Protein AF-A0A536IVQ3-F1 (afdb_monomer)

Nearest PDB structures (foldseek):
  3oo6-assembly2_B  TM=9.754E-01  e=1.659E-20  Actinoplanes sp. SE50/110
  3ooa-assembly2_B  TM=7.821E-01  e=4.867E-22  Actinoplanes sp. SE50/110
  3oo8-assembly1_A  TM=8.045E-01  e=1.267E-21  Actinoplanes sp. SE50/110
  3oo7-assembly1_A  TM=8.058E-01  e=1.610E-21  Actinoplanes sp. SE50/110
  3oo9-assembly2_B  TM=7.800E-01  e=6.564E-22  Actinoplanes sp. SE50/110

pLDD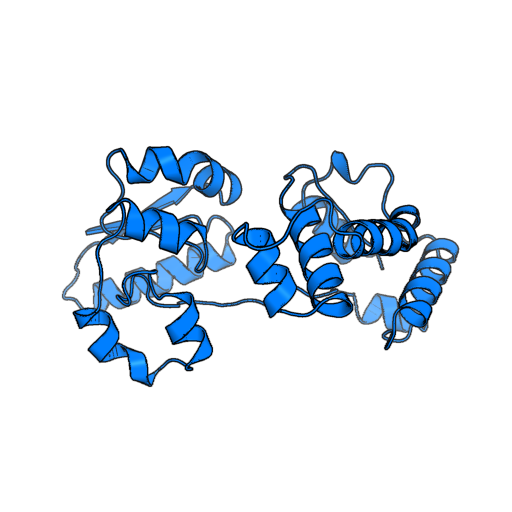T: mean 95.28, std 2.89, range [84.62, 98.69]

Mean predicted aligned error: 4.64 Å

Secondary structure (DSSP, 8-state):
-EEEE---SHHHHHHHHHHHHHHHHHTTT---EEEE--HHHHHHHHHHHHHS---SEE---SSHHHHHHHHTTSS---HHHHHHHGGGS-HHHHHHTB-TTS-B---------------HHHHHHTT-----SHHHHHHHHHHHHHTT-BSS----TTSHHHHHHHHHHHHHHH-HHHHHHHHTTSS-TTSHHHHHHHHHHHTTGGGS-TTGGGS-HHHHHHHHHTTSB-

Radius of gyration: 20.89 Å; Cα contacts (8 Å, |Δi|>4): 252; chains: 1; bounding box: 50×34×54 Å

Sequence (230 aa):
MSLGSYLSDSVPKKGLQDVVDAFTSANGGTTVKVNTVDHGTFQNQINSYLQGTPEDAFTWFSGHRMRFFAKKGLAQPIDDVWNDVKGNFTEGFAASVKGDDGHVYAVPTSYYPWAIFYRKDVFAAGNYKIPTNWDDFKALCAQMKKDNLTPIAFADKDGWPAMGTFDILNLRMNGYDFHVGLCGGQQKWTDPKVANVFKKWAEITPYYSPAFAGLTWQEAAQQLLHKKAG

Solvent-accessible surface area (backbone atoms only — not comparable to full-atom values): 13191 Å² total; per-residue (Å²): 95,35,32,34,32,36,52,57,54,73,66,59,34,48,54,52,48,56,52,51,51,51,49,16,66,76,51,85,63,50,63,72,49,74,47,71,34,52,49,70,58,38,67,73,41,43,72,60,41,53,72,59,83,56,49,84,40,67,66,78,66,70,42,70,68,44,28,51,34,40,78,68,65,58,46,68,73,40,54,72,64,43,69,78,50,50,89,81,52,53,70,71,60,56,58,40,28,37,32,94,86,70,46,34,62,61,80,92,84,79,85,80,85,89,76,91,73,70,48,70,68,58,32,60,75,68,70,55,74,87,56,89,50,72,66,47,42,51,51,50,34,57,50,33,44,75,72,74,26,36,30,40,60,48,26,32,54,76,57,58,59,52,50,57,56,53,49,55,46,34,37,74,76,62,30,63,71,51,45,53,29,40,78,70,65,76,41,63,83,84,36,68,71,50,54,49,39,54,57,58,51,58,75,53,57,87,37,40,51,95,59,20,63,79,26,42,60,67,60,20,52,48,31,44,75,69,65,48,19,68

Foldseek 3Di:
DEEEEQQPDPVSVVVVVVVQVVVCVVPVNDDYHYDYDHNLVCVVCVVVCLVDPHTPYYDDFFDDVLLVCVVVVSFDFDQVVCVVCVVVDDPVQVVRQAHPVGGGGDDDDDDDDDDDDADPVLCVVLVQDDQPDDVSLLVSLVSCVVVQALAALAAQLSPCSVVVLLLVLLCVQPNDVVSSCVVVVVDDCPPVSVVVSVVSVVSCVVSYDPCRNVDDVVRSVVCRVVVRYD

Structure (mmCIF, N/CA/C/O backbone):
data_AF-A0A536IVQ3-F1
#
_entry.id   AF-A0A536IVQ3-F1
#
loop_
_atom_site.group_PDB
_atom_site.id
_atom_site.type_symbol
_atom_site.label_atom_id
_atom_site.label_alt_id
_atom_site.label_comp_id
_atom_site.label_asym_id
_atom_site.label_entity_id
_atom_site.label_seq_id
_atom_site.pdbx_PDB_ins_code
_atom_site.Cartn_x
_atom_site.Cartn_y
_atom_site.Cartn_z
_atom_site.occupancy
_atom_site.B_iso_or_equiv
_atom_site.auth_seq_id
_atom_site.auth_comp_id
_atom_site.auth_asym_id
_atom_site.auth_atom_id
_atom_site.pdbx_PDB_model_num
ATOM 1 N N . MET A 1 1 ? -18.472 11.543 20.898 1.00 92.00 1 MET A N 1
ATOM 2 C CA . MET A 1 1 ? -17.476 10.530 20.491 1.00 92.00 1 MET A CA 1
ATOM 3 C C . MET A 1 1 ? -16.405 11.181 19.635 1.00 92.00 1 MET A C 1
ATOM 5 O O . MET A 1 1 ? -16.612 12.286 19.134 1.00 92.00 1 MET A O 1
ATOM 9 N N . SER A 1 2 ? -15.265 10.527 19.496 1.00 96.69 2 SER A N 1
ATOM 10 C CA . SER A 1 2 ? -14.078 11.041 18.831 1.00 96.69 2 SER A CA 1
ATOM 11 C C . SER A 1 2 ? -13.459 9.978 17.924 1.00 96.69 2 SER A C 1
ATOM 13 O O . SER A 1 2 ? -13.557 8.785 18.201 1.00 96.69 2 SER A O 1
ATOM 15 N N . LEU A 1 3 ? -12.861 10.422 16.818 1.00 97.25 3 LEU A N 1
ATOM 16 C CA . LEU A 1 3 ? -12.252 9.560 15.809 1.00 97.25 3 LEU A CA 1
ATOM 17 C C . LEU A 1 3 ? -10.885 10.103 15.384 1.00 97.25 3 LEU A C 1
ATOM 19 O O . LEU A 1 3 ? -10.809 11.174 14.781 1.00 97.25 3 LEU A O 1
ATOM 23 N N . GLY A 1 4 ? -9.824 9.341 15.634 1.00 97.50 4 GLY A N 1
ATOM 24 C CA . GLY A 1 4 ? -8.490 9.604 15.098 1.00 97.50 4 GLY A CA 1
ATOM 25 C C . GLY A 1 4 ? -8.374 9.102 13.662 1.00 97.50 4 GLY A C 1
ATOM 26 O O . GLY A 1 4 ? -8.758 7.973 13.360 1.00 97.50 4 GLY A O 1
ATOM 27 N N . SER A 1 5 ? -7.860 9.919 12.745 1.00 96.38 5 SER A N 1
ATOM 28 C CA . SER A 1 5 ? -7.810 9.561 11.326 1.00 96.38 5 SER A CA 1
ATOM 29 C C . SER A 1 5 ? -6.479 9.906 10.672 1.00 96.38 5 SER A C 1
ATOM 31 O O . SER A 1 5 ? -6.000 11.033 10.782 1.00 96.38 5 SER A O 1
ATOM 33 N N . TYR A 1 6 ? -5.928 8.948 9.923 1.00 94.19 6 TYR A N 1
ATOM 34 C CA . TYR A 1 6 ? -4.777 9.167 9.043 1.00 94.19 6 TYR A CA 1
ATOM 35 C C . TYR A 1 6 ? -5.182 9.632 7.635 1.00 94.19 6 TYR A C 1
ATOM 37 O O . TYR A 1 6 ? -4.320 9.884 6.794 1.00 94.19 6 TYR A O 1
ATOM 45 N N . LEU A 1 7 ? -6.486 9.683 7.329 1.00 93.00 7 LEU A N 1
ATOM 46 C CA . LEU A 1 7 ? -7.015 9.998 5.998 1.00 93.00 7 LEU A CA 1
ATOM 47 C C . LEU A 1 7 ? -6.913 11.506 5.728 1.00 93.00 7 LEU A C 1
ATOM 49 O O . LEU A 1 7 ? -7.895 12.239 5.834 1.00 93.00 7 LEU A O 1
ATOM 53 N N . SER A 1 8 ? -5.702 11.973 5.423 1.00 91.81 8 SER A N 1
ATOM 54 C CA . SER A 1 8 ? -5.378 13.397 5.289 1.00 91.81 8 SER A CA 1
ATOM 55 C C . SER A 1 8 ? -5.580 13.970 3.887 1.00 91.81 8 SER A C 1
ATOM 57 O O . SER A 1 8 ? -5.802 15.175 3.756 1.00 91.81 8 SER A O 1
ATOM 59 N N . ASP A 1 9 ? -5.539 13.132 2.849 1.00 88.62 9 ASP A N 1
ATOM 60 C CA . ASP A 1 9 ? -5.756 13.565 1.467 1.00 88.62 9 ASP A CA 1
ATOM 61 C C . ASP A 1 9 ? -7.214 13.992 1.241 1.00 88.62 9 ASP A C 1
ATOM 63 O O . ASP A 1 9 ? -8.143 13.458 1.848 1.00 88.62 9 ASP A O 1
ATOM 67 N N . SER A 1 10 ? -7.441 14.950 0.337 1.00 89.75 10 SER A N 1
ATOM 68 C CA . SER A 1 10 ? -8.742 15.621 0.175 1.00 89.75 10 SER A CA 1
ATOM 69 C C . SER A 1 10 ? -9.912 14.668 -0.094 1.00 89.75 10 SER A C 1
ATOM 71 O O . SER A 1 10 ? -10.975 14.812 0.510 1.00 89.75 10 SER A O 1
ATOM 73 N N . VAL A 1 11 ? -9.717 13.683 -0.973 1.00 90.25 11 VAL A N 1
ATOM 74 C CA . VAL A 1 11 ? -10.744 12.702 -1.349 1.00 90.25 11 VAL A CA 1
ATOM 75 C C . VAL A 1 11 ? -11.089 11.755 -0.192 1.00 90.25 11 VAL A C 1
ATOM 77 O O . VAL A 1 11 ? -12.259 11.727 0.195 1.00 90.25 11 VAL A O 1
ATOM 80 N N . PRO A 1 12 ? -10.142 11.003 0.406 1.00 91.06 12 PRO A N 1
ATOM 81 C CA . PRO A 1 12 ? -10.475 10.110 1.515 1.00 91.06 12 PRO A CA 1
ATOM 82 C C . PRO A 1 12 ? -10.930 10.867 2.771 1.00 91.06 12 PRO A C 1
ATOM 84 O O . PRO A 1 12 ? -11.818 10.382 3.470 1.00 91.06 12 PRO A O 1
ATOM 87 N N . LYS A 1 13 ? -10.411 12.077 3.029 1.00 93.94 13 LYS A N 1
ATOM 88 C CA . LYS A 1 13 ? -10.892 12.932 4.122 1.00 93.94 13 LYS A CA 1
ATOM 89 C C . LYS A 1 13 ? -12.367 13.292 3.952 1.00 93.94 13 LYS A C 1
ATOM 91 O O . LYS A 1 13 ? -13.133 13.197 4.907 1.00 93.94 13 LYS A O 1
ATOM 96 N N . LYS A 1 14 ? -12.772 13.677 2.735 1.00 95.25 14 LYS A N 1
ATOM 97 C CA . LYS A 1 14 ? -14.178 13.947 2.412 1.00 95.25 14 LYS A CA 1
ATOM 98 C C . LYS A 1 14 ? -15.034 12.691 2.574 1.00 95.25 14 LYS A C 1
ATOM 100 O O . LYS A 1 14 ? -16.068 12.763 3.222 1.00 95.25 14 LYS A O 1
ATOM 105 N N . GLY A 1 15 ? -14.582 11.552 2.047 1.00 94.12 15 GLY A N 1
ATOM 106 C CA . GLY A 1 15 ? -15.311 10.289 2.177 1.00 94.12 15 GLY A CA 1
ATOM 107 C C . GLY A 1 15 ? -15.549 9.890 3.636 1.00 94.12 15 GLY A C 1
ATOM 108 O O . GLY A 1 15 ? -16.643 9.456 3.980 1.00 94.12 15 GLY A O 1
ATOM 109 N N . LEU A 1 16 ? -14.565 10.103 4.516 1.00 95.19 16 LEU A N 1
ATOM 110 C CA . LEU A 1 16 ? -14.750 9.878 5.950 1.00 95.19 16 LEU A CA 1
ATOM 111 C C . LEU A 1 16 ? -15.779 10.838 6.561 1.00 95.19 16 LEU A C 1
ATOM 113 O O . LEU A 1 16 ? -16.591 10.415 7.382 1.00 95.19 16 LEU A O 1
ATOM 117 N N . GLN A 1 17 ? -15.755 12.112 6.165 1.00 95.75 17 GLN A N 1
ATOM 118 C CA . GLN A 1 17 ? -16.733 13.090 6.642 1.00 95.75 17 GLN A CA 1
ATOM 119 C C . GLN A 1 17 ? -18.158 12.711 6.221 1.00 95.75 17 GLN A C 1
ATOM 121 O O . GLN A 1 17 ? -19.054 12.742 7.056 1.00 95.75 17 GLN A O 1
ATOM 126 N N . ASP A 1 18 ? -18.354 12.264 4.978 1.00 96.06 18 ASP A N 1
ATOM 127 C CA . ASP A 1 18 ? -19.666 11.830 4.487 1.00 96.06 18 ASP A CA 1
ATOM 128 C C . ASP A 1 18 ? -20.210 10.638 5.320 1.00 96.06 18 ASP A C 1
ATOM 130 O O . ASP A 1 18 ? -21.402 10.576 5.626 1.00 96.06 18 ASP A O 1
ATOM 134 N N . VAL A 1 19 ? -19.337 9.718 5.765 1.00 94.88 19 VAL A N 1
ATOM 135 C CA . VAL A 1 19 ? -19.702 8.617 6.684 1.00 94.88 19 VAL A CA 1
ATOM 136 C C . VAL A 1 19 ? -20.089 9.139 8.072 1.00 94.88 19 VAL A C 1
ATOM 138 O O . VAL A 1 19 ? -21.078 8.684 8.649 1.00 94.88 19 VAL A O 1
ATOM 141 N N . VAL A 1 20 ? -19.334 10.098 8.613 1.00 95.81 20 VAL A N 1
ATOM 142 C CA . VAL A 1 20 ? -19.629 10.728 9.910 1.00 95.81 20 VAL A CA 1
ATOM 143 C C . VAL A 1 20 ? -20.963 11.474 9.881 1.00 95.81 20 VAL A C 1
ATOM 145 O O . VAL A 1 20 ? -21.745 11.374 10.829 1.00 95.81 20 VAL A O 1
ATOM 148 N N . ASP A 1 21 ? -21.259 12.179 8.793 1.00 96.12 21 ASP A N 1
ATOM 149 C CA . ASP A 1 21 ? -22.508 12.922 8.623 1.00 96.12 21 ASP A CA 1
ATOM 150 C C . ASP A 1 21 ? -23.708 11.967 8.512 1.00 96.12 21 ASP A C 1
ATOM 152 O O . ASP A 1 21 ? -24.754 12.194 9.135 1.00 96.12 21 ASP A O 1
ATOM 156 N N . ALA A 1 22 ? -23.545 10.851 7.792 1.00 95.81 22 ALA A N 1
ATOM 157 C CA . ALA A 1 22 ? -24.547 9.790 7.721 1.00 95.81 22 ALA A CA 1
ATOM 158 C C . ALA A 1 22 ? -24.800 9.148 9.095 1.00 95.81 22 ALA A C 1
ATOM 160 O O . ALA A 1 22 ? -25.956 8.979 9.491 1.00 95.81 22 ALA A O 1
ATOM 161 N N . PHE A 1 23 ? -23.741 8.853 9.857 1.00 95.31 23 PHE A N 1
ATOM 162 C CA . PHE A 1 23 ? -23.858 8.350 11.227 1.00 95.31 23 PHE A CA 1
ATOM 163 C C . PHE A 1 23 ? -24.594 9.346 12.132 1.00 95.31 23 PHE A C 1
ATOM 165 O O . PHE A 1 23 ? -25.534 8.965 12.827 1.00 95.31 23 PHE A O 1
ATOM 172 N N . THR A 1 24 ? -24.207 10.622 12.092 1.00 95.38 24 THR A N 1
ATOM 173 C CA . THR A 1 24 ? -24.820 11.692 12.893 1.00 95.38 24 THR A CA 1
ATOM 174 C C . THR A 1 24 ? -26.318 11.794 12.604 1.00 95.38 24 THR A C 1
ATOM 176 O O . THR A 1 24 ? -27.134 11.838 13.527 1.00 95.38 24 THR A O 1
ATOM 179 N N . SER A 1 25 ? -26.688 11.754 11.321 1.00 96.75 25 SER A N 1
ATOM 180 C CA . SER A 1 25 ? -28.081 11.813 10.864 1.00 96.75 25 SER A CA 1
ATOM 181 C C . SER A 1 25 ? -28.895 10.591 11.303 1.00 96.75 25 SER A C 1
ATOM 183 O O . SER A 1 25 ? -30.033 10.739 11.744 1.00 96.75 25 SER A O 1
ATOM 185 N N . ALA A 1 26 ? -28.315 9.389 11.230 1.00 96.25 26 ALA A N 1
ATOM 186 C CA . ALA A 1 26 ? -28.980 8.147 11.628 1.00 96.25 26 ALA A CA 1
ATOM 187 C C . ALA A 1 26 ? -29.111 7.976 13.154 1.00 96.25 26 ALA A C 1
ATOM 189 O O . ALA A 1 26 ? -29.959 7.213 13.610 1.00 96.25 26 ALA A O 1
ATOM 190 N N . ASN A 1 27 ? -28.301 8.687 13.947 1.00 95.62 27 ASN A N 1
ATOM 191 C CA . ASN A 1 27 ? -28.199 8.510 15.400 1.00 95.62 27 ASN A CA 1
ATOM 192 C C . ASN A 1 27 ? -28.585 9.777 16.176 1.00 95.62 27 ASN A C 1
ATOM 194 O O . ASN A 1 27 ? -27.899 10.181 17.119 1.00 95.62 27 ASN A O 1
ATOM 198 N N . GLY A 1 28 ? -29.675 10.430 15.762 1.00 93.38 28 GLY A N 1
ATOM 199 C CA . GLY A 1 28 ? -30.304 11.512 16.527 1.00 93.38 28 GLY A CA 1
ATOM 200 C C . GLY A 1 28 ? -29.424 12.748 16.738 1.00 93.38 28 GLY A C 1
ATOM 201 O O . GLY A 1 28 ? -29.585 13.441 17.739 1.00 93.38 28 GLY A O 1
ATOM 202 N N . GLY A 1 29 ? -28.479 13.018 15.831 1.00 92.12 29 GLY A N 1
ATOM 203 C CA . GLY A 1 29 ? -27.572 14.163 15.934 1.00 92.12 29 GLY A CA 1
ATOM 204 C C . GLY A 1 29 ? -26.344 13.924 16.817 1.00 92.12 29 GLY A C 1
ATOM 205 O O . GLY A 1 29 ? -25.715 14.885 17.253 1.00 92.12 29 GLY A O 1
ATOM 206 N N . THR A 1 30 ? -25.988 12.667 17.095 1.00 94.81 30 THR A N 1
ATOM 207 C CA . THR A 1 30 ? -24.776 12.330 17.859 1.00 94.81 30 THR A CA 1
ATOM 208 C C . THR A 1 30 ? -23.518 12.877 17.178 1.00 94.81 30 THR A C 1
ATOM 210 O O . THR A 1 30 ? -23.165 12.449 16.084 1.00 94.81 30 THR A O 1
ATOM 213 N N . THR A 1 31 ? -22.800 13.781 17.851 1.00 94.25 31 THR A N 1
ATOM 214 C CA . THR A 1 31 ? -21.594 14.417 17.299 1.00 94.25 31 THR A CA 1
ATOM 215 C C . THR A 1 31 ? -20.352 13.523 17.386 1.00 94.25 31 THR A C 1
ATOM 217 O O . THR A 1 31 ? -19.978 13.038 18.466 1.00 94.25 31 THR A O 1
ATOM 220 N N . VAL A 1 32 ? -19.642 13.406 16.257 1.00 96.62 32 VAL A N 1
ATOM 221 C CA . VAL A 1 32 ? -18.316 12.778 16.153 1.00 96.62 32 VAL A CA 1
ATOM 222 C C . VAL A 1 32 ? -17.251 13.839 15.883 1.00 96.62 32 VAL A C 1
ATOM 224 O O . VAL A 1 32 ? -17.286 14.525 14.864 1.00 96.62 32 VAL A O 1
ATOM 227 N N . LYS A 1 33 ? -16.275 13.975 16.785 1.00 97.12 33 LYS A N 1
ATOM 228 C CA . LYS A 1 33 ? -15.114 14.846 16.571 1.00 97.12 33 LYS A CA 1
ATOM 229 C C . LYS A 1 33 ? -14.017 14.074 15.841 1.00 97.12 33 LYS A C 1
ATOM 231 O O . LYS A 1 33 ? -13.380 13.213 16.442 1.00 97.12 33 LYS A O 1
ATOM 236 N N . VAL A 1 34 ? -13.767 14.411 14.578 1.00 97.50 34 VAL A N 1
ATOM 237 C CA . VAL A 1 34 ? -12.679 13.811 13.792 1.00 97.50 34 VAL A CA 1
ATOM 238 C C . VAL A 1 34 ? -11.387 14.603 13.989 1.00 97.50 34 VAL A C 1
ATOM 240 O O . VAL A 1 34 ? -11.348 15.810 13.747 1.00 97.50 34 VAL A O 1
ATOM 243 N N . ASN A 1 35 ? -10.323 13.923 14.406 1.00 97.00 35 ASN A N 1
ATOM 244 C CA . ASN A 1 35 ? -8.972 14.460 14.489 1.00 97.00 35 ASN A CA 1
ATOM 245 C C . ASN A 1 35 ? -8.122 13.854 13.366 1.00 97.00 35 ASN A C 1
ATOM 247 O O . ASN A 1 35 ? -7.732 12.688 13.428 1.00 97.00 35 ASN A O 1
ATOM 251 N N . THR A 1 36 ? -7.879 14.628 12.308 1.00 97.00 36 THR A N 1
ATOM 252 C CA . THR A 1 36 ? -7.098 14.167 11.154 1.00 97.00 36 THR A CA 1
ATOM 253 C C . THR A 1 36 ? -5.643 14.590 11.282 1.00 97.00 36 THR A C 1
ATOM 255 O O . THR A 1 36 ? -5.346 15.782 11.358 1.00 97.00 36 THR A O 1
ATOM 258 N N . VAL A 1 37 ? -4.741 13.618 11.213 1.00 95.31 37 VAL A N 1
ATOM 259 C CA . VAL A 1 37 ? -3.290 13.813 11.163 1.00 95.31 37 VAL A CA 1
ATOM 260 C C . VAL A 1 37 ? -2.785 13.339 9.802 1.00 95.31 37 VAL A C 1
ATOM 262 O O . VAL A 1 37 ? -3.370 12.441 9.199 1.00 95.31 37 VAL A O 1
ATOM 265 N N . ASP A 1 38 ? -1.711 13.955 9.306 1.00 92.62 38 ASP A N 1
ATOM 266 C CA . ASP A 1 38 ? -1.018 13.496 8.099 1.00 92.62 38 ASP A CA 1
ATOM 267 C C . ASP A 1 38 ? -0.722 11.986 8.159 1.00 92.62 38 ASP A C 1
ATOM 269 O O . ASP A 1 38 ? -0.279 11.471 9.188 1.00 92.62 38 ASP A O 1
ATOM 273 N N . HIS A 1 39 ? -0.950 11.290 7.045 1.00 88.44 39 HIS A N 1
ATOM 274 C CA . HIS A 1 39 ? -0.835 9.837 6.942 1.00 88.44 39 HIS A CA 1
ATOM 275 C C . HIS A 1 39 ? 0.502 9.282 7.461 1.00 88.44 39 HIS A C 1
ATOM 277 O O . HIS A 1 39 ? 0.517 8.327 8.244 1.00 88.44 39 HIS A O 1
ATOM 283 N N . GLY A 1 40 ? 1.628 9.872 7.045 1.00 87.19 40 GLY A N 1
ATOM 284 C CA . GLY A 1 40 ? 2.957 9.431 7.480 1.00 87.19 40 GLY A CA 1
ATOM 285 C C . GLY A 1 40 ? 3.210 9.760 8.951 1.00 87.19 40 GLY A C 1
ATOM 286 O O . GLY A 1 40 ? 3.701 8.931 9.718 1.00 87.19 40 GLY A O 1
ATOM 287 N N . THR A 1 41 ? 2.795 10.953 9.371 1.00 91.62 41 THR A N 1
ATOM 288 C CA . THR A 1 41 ? 2.915 11.422 10.755 1.00 91.62 41 THR A CA 1
ATOM 289 C C . THR A 1 41 ? 2.141 10.529 11.727 1.00 91.62 41 THR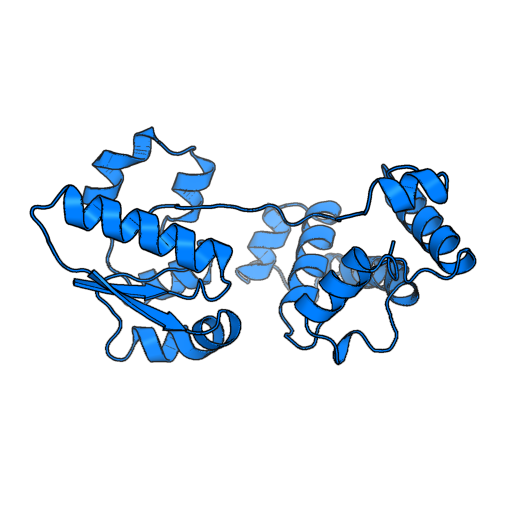 A C 1
ATOM 291 O O . THR A 1 41 ? 2.702 10.097 12.736 1.00 91.62 41 THR A O 1
ATOM 294 N N . PHE A 1 42 ? 0.893 10.179 11.404 1.00 93.31 42 PHE A N 1
ATOM 295 C CA . PHE A 1 42 ? 0.056 9.311 12.233 1.00 93.31 42 PHE A CA 1
ATOM 296 C C . PHE A 1 42 ? 0.702 7.933 12.424 1.00 93.31 42 PHE A C 1
ATOM 298 O O . PHE A 1 42 ? 0.795 7.434 13.544 1.00 93.31 42 PHE A O 1
ATOM 305 N N . GLN A 1 43 ? 1.239 7.338 11.354 1.00 90.44 43 GLN A N 1
ATOM 306 C CA . GLN A 1 43 ? 1.920 6.041 11.430 1.00 90.44 43 GLN A CA 1
ATOM 307 C C . GLN A 1 43 ? 3.187 6.051 12.286 1.00 90.44 43 GLN A C 1
ATOM 309 O O . GLN A 1 43 ? 3.465 5.065 12.984 1.00 90.44 43 GLN A O 1
ATOM 314 N N . ASN A 1 44 ? 3.945 7.147 12.232 1.00 90.19 44 ASN A N 1
ATOM 315 C CA . ASN A 1 44 ? 5.153 7.332 13.031 1.00 90.19 44 ASN A CA 1
ATOM 316 C C . ASN A 1 44 ? 4.819 7.516 14.518 1.00 90.19 44 ASN A C 1
ATOM 318 O O . ASN A 1 44 ? 5.543 7.023 15.382 1.00 90.19 44 ASN A O 1
ATOM 322 N N . GLN A 1 45 ? 3.704 8.183 14.823 1.00 93.94 45 GLN A N 1
ATOM 323 C CA . GLN A 1 45 ? 3.300 8.526 16.189 1.00 93.94 45 GLN A CA 1
ATOM 324 C C . GLN A 1 45 ? 2.335 7.526 16.840 1.00 93.94 45 GLN A C 1
ATOM 326 O O . GLN A 1 45 ? 2.118 7.616 18.047 1.00 93.94 45 GLN A O 1
ATOM 331 N N . ILE A 1 46 ? 1.791 6.556 16.096 1.00 94.62 46 ILE A N 1
ATOM 332 C CA . ILE A 1 46 ? 0.735 5.639 16.568 1.00 94.62 46 ILE A CA 1
ATOM 333 C C . ILE A 1 46 ? 1.046 4.968 17.916 1.00 94.62 46 ILE A C 1
ATOM 335 O O . ILE A 1 46 ? 0.153 4.799 18.736 1.00 94.62 46 ILE A O 1
ATOM 339 N N . ASN A 1 47 ? 2.308 4.617 18.195 1.00 93.19 47 ASN A N 1
ATOM 340 C CA . ASN A 1 47 ? 2.667 3.985 19.467 1.00 93.19 47 ASN A CA 1
ATOM 341 C C . ASN A 1 47 ? 2.454 4.940 20.650 1.00 93.19 47 ASN A C 1
ATOM 343 O O . ASN A 1 47 ? 1.939 4.518 21.682 1.00 93.19 47 ASN A O 1
ATOM 347 N N . SER A 1 48 ? 2.853 6.206 20.507 1.00 95.50 48 SER A N 1
ATOM 348 C CA . SER A 1 48 ? 2.646 7.237 21.530 1.00 95.50 48 SER A CA 1
ATOM 349 C C . SER A 1 48 ? 1.180 7.650 21.610 1.00 95.50 48 SER A C 1
ATOM 351 O O . SER A 1 48 ? 0.669 7.862 22.701 1.00 95.50 48 SER A O 1
ATOM 353 N N . TYR A 1 49 ? 0.498 7.714 20.463 1.00 97.00 49 TYR A N 1
ATOM 354 C CA . TYR A 1 49 ? -0.934 7.988 20.372 1.00 97.00 49 TYR A CA 1
ATOM 355 C C . TYR A 1 49 ? -1.762 6.972 21.170 1.00 97.00 49 TYR A C 1
ATOM 357 O O . TYR A 1 49 ? -2.515 7.366 22.054 1.00 97.00 49 TYR A O 1
ATOM 365 N N . LEU A 1 50 ? -1.558 5.670 20.931 1.00 96.56 50 LEU A N 1
ATOM 366 C CA . LEU A 1 50 ? -2.312 4.602 21.598 1.00 96.56 50 LEU A CA 1
ATOM 367 C C . LEU A 1 50 ? -2.009 4.476 23.099 1.00 96.56 50 LEU A C 1
ATOM 369 O O . LEU A 1 50 ? -2.854 4.005 23.850 1.00 96.56 50 LEU A O 1
ATOM 373 N N . GLN A 1 51 ? -0.811 4.868 23.539 1.00 95.62 51 GLN A N 1
ATOM 374 C CA . GLN A 1 51 ? -0.422 4.853 24.959 1.00 95.62 51 GLN A CA 1
ATOM 375 C C . GLN A 1 51 ? -0.789 6.142 25.707 1.00 95.62 51 GLN A C 1
ATOM 377 O O . GLN A 1 51 ? -0.674 6.188 26.930 1.00 95.62 51 GLN A O 1
ATOM 382 N N . GLY A 1 52 ? -1.158 7.198 24.982 1.00 95.38 52 GLY A N 1
ATOM 383 C CA . GLY A 1 52 ? -1.571 8.474 25.546 1.00 95.38 52 GLY A CA 1
ATOM 384 C C . GLY A 1 52 ? -3.077 8.512 25.767 1.00 95.38 52 GLY A C 1
ATOM 385 O O . GLY A 1 52 ? -3.646 7.702 26.492 1.00 95.38 52 GLY A O 1
ATOM 386 N N . THR A 1 53 ? -3.725 9.477 25.125 1.00 94.31 53 THR A N 1
ATOM 387 C CA . THR A 1 53 ? -5.179 9.650 25.145 1.00 94.31 53 THR A CA 1
ATOM 388 C C . THR A 1 53 ? -5.705 9.536 23.713 1.00 94.31 53 THR A C 1
ATOM 390 O O . THR A 1 53 ? -5.976 10.576 23.101 1.00 94.31 53 THR A O 1
ATOM 393 N N . PRO A 1 54 ? -5.759 8.322 23.127 1.00 96.12 54 PRO A N 1
ATOM 394 C CA . PRO A 1 54 ? -6.294 8.160 21.782 1.00 96.12 54 PRO A CA 1
ATOM 395 C C . PRO A 1 54 ? -7.781 8.532 21.749 1.00 96.12 54 PRO A C 1
ATOM 397 O O . PRO A 1 54 ? -8.456 8.564 22.780 1.00 96.12 54 PRO A O 1
ATOM 400 N N . GLU A 1 55 ? -8.292 8.818 20.557 1.00 97.56 55 GLU A N 1
ATOM 401 C CA . GLU A 1 55 ? -9.730 8.955 20.351 1.00 97.56 55 GLU A CA 1
ATOM 402 C C . GLU A 1 55 ? -10.461 7.611 20.545 1.00 97.56 55 GLU A C 1
ATOM 404 O O . GLU A 1 55 ? -9.849 6.543 20.502 1.00 97.56 55 GLU A O 1
ATOM 409 N N . ASP A 1 56 ? -11.786 7.671 20.731 1.00 95.81 56 ASP A N 1
ATOM 410 C CA . ASP A 1 56 ? -12.636 6.501 21.029 1.00 95.81 56 ASP A CA 1
ATOM 411 C C . ASP A 1 56 ? -12.533 5.403 19.953 1.00 95.81 56 ASP A C 1
ATOM 413 O O . ASP A 1 56 ? -12.610 4.212 20.246 1.00 95.81 56 ASP A O 1
ATOM 417 N N . ALA A 1 57 ? -12.351 5.816 18.697 1.00 95.50 57 ALA A N 1
ATOM 418 C CA . ALA A 1 57 ? -12.017 4.958 17.571 1.00 95.50 57 ALA A CA 1
ATOM 419 C C . ALA A 1 57 ? -10.897 5.599 16.745 1.00 95.50 57 ALA A C 1
ATOM 421 O O . ALA A 1 57 ? -10.678 6.812 16.794 1.00 95.50 57 ALA A O 1
ATOM 422 N N . PHE A 1 58 ? -10.205 4.799 15.938 1.00 96.44 58 PHE A N 1
ATOM 423 C CA . PHE A 1 58 ? -9.159 5.304 15.058 1.00 96.44 58 PHE A CA 1
ATOM 424 C C . PHE A 1 58 ? -9.040 4.489 13.772 1.00 96.44 58 PHE A C 1
ATOM 426 O O . PHE A 1 58 ? -9.316 3.290 13.739 1.00 96.44 58 PHE A O 1
ATOM 433 N N . THR A 1 59 ? -8.604 5.134 12.692 1.00 95.62 59 THR A N 1
ATOM 434 C CA . THR A 1 59 ? -8.298 4.435 11.441 1.00 95.62 59 THR A CA 1
ATOM 435 C C . THR A 1 59 ? -6.927 3.775 11.541 1.00 95.62 59 THR A C 1
ATOM 437 O O . THR A 1 59 ? -5.942 4.442 11.865 1.00 95.62 59 THR A O 1
ATOM 440 N N . TRP A 1 60 ? -6.826 2.490 11.205 1.00 94.69 60 TRP A N 1
ATOM 441 C CA . TRP A 1 60 ? -5.544 1.788 11.164 1.00 94.69 60 TRP A CA 1
ATOM 442 C C . TRP A 1 60 ? -5.508 0.684 10.103 1.00 94.69 60 TRP A C 1
ATOM 444 O O . TRP A 1 60 ? -6.529 0.330 9.516 1.00 94.69 60 TRP A O 1
ATOM 454 N N . PHE A 1 61 ? -4.313 0.157 9.843 1.00 91.75 61 PHE A N 1
ATOM 455 C CA . PHE A 1 61 ? -4.080 -0.946 8.918 1.00 91.75 61 PHE A CA 1
ATOM 456 C C . PHE A 1 61 ? -4.224 -2.298 9.620 1.00 91.75 61 PHE A C 1
ATOM 458 O O . PHE A 1 61 ? -3.643 -2.527 10.683 1.00 91.75 61 PHE A O 1
ATOM 465 N N . SER A 1 62 ? -4.939 -3.226 8.983 1.00 91.38 62 SER A N 1
ATOM 466 C CA . SER A 1 62 ? -4.968 -4.635 9.385 1.00 91.38 62 SER A CA 1
ATOM 467 C C . SER A 1 62 ? -3.567 -5.269 9.335 1.00 91.38 62 SER A C 1
ATOM 469 O O . SER A 1 62 ? -2.683 -4.776 8.634 1.00 91.38 62 SER A O 1
ATOM 471 N N . GLY A 1 63 ? -3.359 -6.397 10.016 1.00 87.88 63 GLY A N 1
ATOM 472 C CA . GLY A 1 63 ? -2.095 -7.143 9.957 1.00 87.88 63 GLY A CA 1
ATOM 473 C C . GLY A 1 63 ? -1.233 -7.031 11.219 1.00 87.88 63 GLY A C 1
ATOM 474 O O . GLY A 1 63 ? -1.746 -6.911 12.329 1.00 87.88 63 GLY A O 1
ATOM 475 N N . HIS A 1 64 ? 0.094 -7.127 11.071 1.00 87.12 64 HIS A N 1
ATOM 476 C CA . HIS A 1 64 ? 1.001 -7.375 12.202 1.00 87.12 64 HIS A CA 1
ATOM 477 C C . HIS A 1 64 ? 0.931 -6.305 13.302 1.00 87.12 64 HIS A C 1
ATOM 479 O O . HIS A 1 64 ? 0.812 -6.653 14.473 1.00 87.12 64 HIS A O 1
ATOM 485 N N . ARG A 1 65 ? 0.962 -5.009 12.955 1.00 90.62 65 ARG A N 1
ATOM 486 C CA . ARG A 1 65 ? 0.902 -3.935 13.967 1.00 90.62 65 ARG A CA 1
ATOM 487 C C . ARG A 1 65 ? -0.436 -3.906 14.704 1.00 90.62 65 ARG A C 1
ATOM 489 O O . ARG A 1 65 ? -0.435 -3.698 15.908 1.00 90.62 65 ARG A O 1
ATOM 496 N N . MET A 1 66 ? -1.548 -4.181 14.018 1.00 94.94 66 MET A N 1
ATOM 497 C CA . MET A 1 66 ? -2.856 -4.325 14.665 1.00 94.94 66 MET A CA 1
ATOM 498 C C . MET A 1 66 ? -2.839 -5.472 15.684 1.00 94.94 66 MET A C 1
ATOM 500 O O . MET A 1 66 ? -3.220 -5.266 16.831 1.00 94.94 66 MET A O 1
ATOM 504 N N . ARG A 1 67 ? -2.316 -6.649 15.307 1.00 93.62 67 ARG A N 1
ATOM 505 C CA . ARG A 1 67 ? -2.169 -7.788 16.233 1.00 93.62 67 ARG A CA 1
ATOM 506 C C . ARG A 1 67 ? -1.241 -7.470 17.406 1.00 93.62 67 ARG A C 1
ATOM 508 O O . ARG A 1 67 ? -1.522 -7.852 18.536 1.00 93.62 67 ARG A O 1
ATOM 515 N N . PHE A 1 68 ? -0.169 -6.716 17.164 1.00 92.75 68 PHE A N 1
ATOM 516 C CA . PHE A 1 68 ? 0.710 -6.224 18.223 1.00 92.75 68 PHE A CA 1
ATOM 517 C C . PHE A 1 68 ? -0.027 -5.294 19.199 1.00 92.75 68 PHE A C 1
ATOM 519 O O . PHE A 1 68 ? 0.125 -5.454 20.409 1.00 92.75 68 PHE A O 1
ATOM 526 N N . PHE A 1 69 ? -0.845 -4.358 18.705 1.00 95.62 69 PHE A N 1
ATOM 527 C CA . PHE A 1 69 ? -1.643 -3.465 19.552 1.00 95.62 69 PHE A CA 1
ATOM 528 C C . PHE A 1 69 ? -2.692 -4.230 20.362 1.00 95.62 69 PHE A C 1
ATOM 530 O O . PHE A 1 69 ? -2.777 -4.020 21.570 1.00 95.62 69 PHE A O 1
ATOM 537 N N . ALA A 1 70 ? -3.399 -5.172 19.732 1.00 95.75 70 ALA A N 1
ATOM 538 C CA . ALA A 1 70 ? -4.324 -6.092 20.393 1.00 95.75 70 ALA A CA 1
ATOM 539 C C . ALA A 1 70 ? -3.638 -6.856 21.538 1.00 95.75 70 ALA A C 1
ATOM 541 O O . ALA A 1 70 ? -4.045 -6.758 22.693 1.00 95.75 70 ALA A O 1
ATOM 542 N N . LYS A 1 71 ? -2.500 -7.504 21.255 1.00 95.38 71 LYS A N 1
ATOM 543 C CA . LYS A 1 71 ? -1.699 -8.238 22.250 1.00 95.38 71 LYS A CA 1
ATOM 544 C C . LYS A 1 71 ? -1.206 -7.361 23.406 1.00 95.38 71 LYS A C 1
ATOM 546 O O . LYS A 1 71 ? -0.964 -7.859 24.504 1.00 95.38 71 LYS A O 1
ATOM 551 N N . LYS A 1 72 ? -0.995 -6.065 23.163 1.00 95.81 72 LYS A N 1
ATOM 552 C CA . LYS A 1 72 ? -0.585 -5.085 24.179 1.00 95.81 72 LYS A CA 1
ATOM 553 C C . LYS A 1 72 ? -1.762 -4.473 24.946 1.00 95.81 72 LYS A C 1
ATOM 555 O O . LYS A 1 72 ? -1.509 -3.675 25.841 1.00 95.81 72 LYS A O 1
ATOM 560 N N . GLY A 1 73 ? -3.006 -4.826 24.614 1.00 95.81 73 GLY A N 1
ATOM 561 C CA . GLY A 1 73 ? -4.206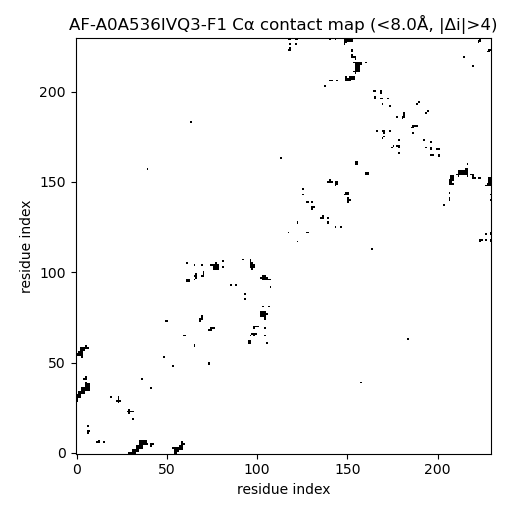 -4.231 25.208 1.00 95.81 73 GLY A CA 1
ATOM 562 C C . GLY A 1 73 ? -4.437 -2.775 24.795 1.00 95.81 73 GLY A C 1
ATOM 563 O O . GLY A 1 73 ? -5.146 -2.050 25.483 1.00 95.81 73 GLY A O 1
ATOM 564 N N . LEU A 1 74 ? -3.822 -2.334 23.692 1.00 96.50 74 LEU A N 1
ATOM 565 C CA . LEU A 1 74 ? -3.943 -0.970 23.159 1.00 96.50 74 LEU A CA 1
ATOM 566 C C . LEU A 1 74 ? -5.150 -0.797 22.222 1.00 96.50 74 LEU A C 1
ATOM 568 O O . LEU A 1 74 ? -5.418 0.304 21.755 1.00 96.50 74 LEU A O 1
ATOM 572 N N . ALA A 1 75 ? -5.857 -1.887 21.928 1.00 95.62 75 ALA A N 1
ATOM 573 C CA . ALA A 1 75 ? -7.129 -1.905 21.221 1.00 95.62 75 ALA A CA 1
ATOM 574 C C . ALA A 1 75 ? -8.050 -2.910 21.920 1.00 95.62 75 ALA A C 1
ATOM 576 O O . ALA A 1 75 ? -7.579 -3.945 22.395 1.00 95.62 75 ALA A O 1
ATOM 577 N N . GLN A 1 76 ? -9.343 -2.598 21.993 1.00 96.00 76 GLN A N 1
ATOM 578 C CA . GLN A 1 76 ? -10.346 -3.488 22.577 1.00 96.00 76 GLN A CA 1
ATOM 579 C C . GLN A 1 76 ? -10.890 -4.450 21.511 1.00 96.00 76 GLN A C 1
ATOM 581 O O . GLN A 1 76 ? -11.001 -4.050 20.348 1.00 96.00 76 GLN A O 1
ATOM 586 N N . PRO A 1 77 ? -11.224 -5.700 21.879 1.00 97.69 77 PRO A N 1
ATOM 587 C CA . PRO A 1 77 ? -11.952 -6.589 20.985 1.00 97.69 77 PRO A CA 1
ATOM 588 C C . PRO A 1 77 ? -13.360 -6.033 20.726 1.00 97.69 77 PRO A C 1
ATOM 590 O O . PRO A 1 77 ? -13.964 -5.414 21.601 1.00 97.69 77 PRO A O 1
ATOM 593 N N . ILE A 1 78 ? -13.875 -6.263 19.522 1.00 97.62 78 ILE A N 1
ATOM 594 C CA . ILE A 1 78 ? -15.170 -5.763 19.035 1.00 97.62 78 ILE A CA 1
ATOM 595 C C . ILE A 1 78 ? -16.026 -6.907 18.474 1.00 97.62 78 ILE A C 1
ATOM 597 O O . ILE A 1 78 ? -16.660 -6.776 17.426 1.00 97.62 78 ILE A O 1
ATOM 601 N N . ASP A 1 79 ? -15.985 -8.081 19.109 1.00 98.00 79 ASP A N 1
ATOM 602 C CA . ASP A 1 79 ? -16.662 -9.281 18.596 1.00 98.00 79 ASP A CA 1
ATOM 603 C C . ASP A 1 79 ? -18.184 -9.121 18.518 1.00 98.00 79 ASP A C 1
ATOM 605 O O . ASP A 1 79 ? -18.822 -9.696 17.637 1.00 98.00 79 ASP A O 1
ATOM 609 N N . ASP A 1 80 ? -18.764 -8.343 19.429 1.00 97.31 80 ASP A N 1
ATOM 610 C CA . ASP A 1 80 ? -20.173 -7.960 19.428 1.00 97.31 80 ASP A CA 1
ATOM 611 C C . ASP A 1 80 ? -20.526 -7.183 18.155 1.00 97.31 80 ASP A C 1
ATOM 613 O O . ASP A 1 80 ? -21.363 -7.637 17.377 1.00 97.31 80 ASP A O 1
ATOM 617 N N . VAL A 1 81 ? -19.795 -6.103 17.870 1.00 95.75 81 VAL A N 1
ATOM 618 C CA . VAL A 1 81 ? -19.937 -5.313 16.640 1.00 95.75 81 VAL A CA 1
ATOM 619 C C . VAL A 1 81 ? -19.687 -6.184 15.410 1.00 95.75 81 VAL A C 1
ATOM 621 O O . VAL A 1 81 ? -20.421 -6.113 14.425 1.00 95.75 81 VAL A O 1
ATOM 624 N N . TRP A 1 82 ? -18.656 -7.031 15.448 1.00 97.12 82 TRP A N 1
ATOM 625 C CA . TRP A 1 82 ? -18.309 -7.905 14.334 1.00 97.12 82 TRP A CA 1
ATOM 626 C C . TRP A 1 82 ? -19.419 -8.908 14.021 1.00 97.12 82 TRP A C 1
ATOM 628 O O . TRP A 1 82 ? -19.692 -9.168 12.849 1.00 97.12 82 TRP A O 1
AT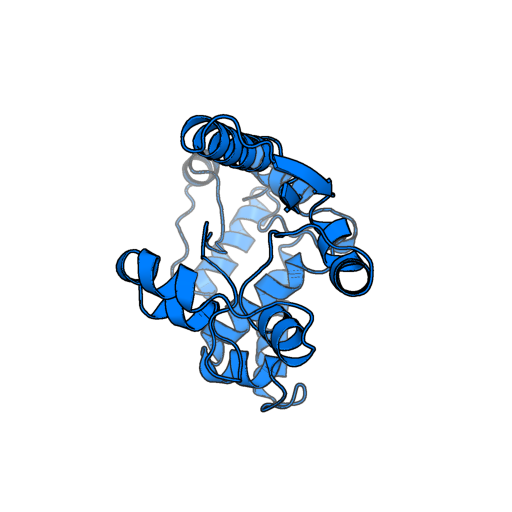OM 638 N N . ASN A 1 83 ? -20.085 -9.468 15.033 1.00 97.25 83 ASN A N 1
ATOM 639 C CA . ASN A 1 83 ? -21.162 -10.434 14.829 1.00 97.25 83 ASN A CA 1
ATOM 640 C C . ASN A 1 83 ? -22.327 -9.869 14.012 1.00 97.25 83 ASN A C 1
ATOM 642 O O . ASN A 1 83 ? -22.896 -10.621 13.216 1.00 97.25 83 ASN A O 1
ATOM 646 N N . ASP A 1 84 ? -22.601 -8.573 14.141 1.00 96.88 84 ASP A N 1
ATOM 647 C CA . ASP A 1 84 ? -23.660 -7.888 13.399 1.00 96.88 84 ASP A CA 1
ATOM 648 C C . ASP A 1 84 ? -23.276 -7.613 11.937 1.00 96.88 84 ASP A C 1
ATOM 650 O O . ASP A 1 84 ? -24.137 -7.602 11.056 1.00 96.88 84 ASP A O 1
ATOM 654 N N . VAL A 1 85 ? -21.983 -7.419 11.644 1.00 96.25 85 VAL A N 1
ATOM 655 C CA . VAL A 1 85 ? -21.523 -6.977 10.312 1.00 96.25 85 VAL A CA 1
ATOM 656 C C . VAL A 1 85 ? -20.766 -8.032 9.509 1.00 96.25 85 VAL A C 1
ATOM 658 O O . VAL A 1 85 ? -20.581 -7.847 8.306 1.00 96.25 85 VAL A O 1
ATOM 661 N N . LYS A 1 86 ? -20.338 -9.145 10.119 1.00 95.19 86 LYS A N 1
ATOM 662 C CA . LYS A 1 86 ? -19.458 -10.151 9.488 1.00 95.19 86 LYS A CA 1
ATOM 663 C C . LYS A 1 86 ? -19.998 -10.731 8.183 1.00 95.19 86 LYS A C 1
ATOM 665 O O . LYS A 1 86 ? -19.209 -11.102 7.322 1.00 95.19 86 LYS A O 1
ATOM 670 N N . GLY A 1 87 ? -21.323 -10.776 8.014 1.00 96.81 87 GLY A N 1
ATOM 671 C CA . GLY A 1 87 ? -21.968 -11.241 6.780 1.00 96.81 87 GLY A CA 1
ATOM 672 C C . GLY A 1 87 ? -21.648 -10.387 5.547 1.00 96.81 87 GLY A C 1
ATOM 673 O O . GLY A 1 87 ? -21.815 -10.855 4.426 1.00 96.81 87 GLY A O 1
ATOM 674 N N . ASN A 1 88 ? -21.143 -9.166 5.743 1.00 96.06 88 ASN A N 1
ATOM 675 C CA . ASN A 1 88 ? -20.750 -8.253 4.669 1.00 96.06 88 ASN A CA 1
ATOM 676 C C . ASN A 1 88 ? -19.304 -8.463 4.188 1.00 96.06 88 ASN A C 1
ATOM 678 O O . ASN A 1 88 ? -18.859 -7.771 3.271 1.00 96.06 88 ASN A O 1
ATOM 682 N N . PHE A 1 89 ? -18.550 -9.383 4.800 1.00 96.06 89 PHE A N 1
ATOM 683 C CA . PHE A 1 89 ? -17.117 -9.540 4.564 1.00 96.06 89 PHE A CA 1
ATOM 684 C C . PHE A 1 89 ? -16.754 -10.960 4.128 1.00 96.06 89 PHE A C 1
ATOM 686 O O . PHE A 1 89 ? -17.337 -11.947 4.569 1.00 96.06 89 PHE A O 1
ATOM 693 N N . THR A 1 90 ? -15.742 -11.068 3.264 1.00 94.94 90 THR A N 1
ATOM 694 C CA . THR A 1 90 ? -15.152 -12.359 2.893 1.00 94.94 90 THR A CA 1
ATOM 695 C C . THR A 1 90 ? -14.315 -12.925 4.041 1.00 94.94 90 THR A C 1
ATOM 697 O O . THR A 1 90 ? -13.865 -12.191 4.924 1.00 94.94 90 THR A O 1
ATOM 700 N N . GLU A 1 91 ? -14.013 -14.224 3.986 1.00 93.19 91 GLU A N 1
ATOM 701 C CA . GLU A 1 91 ? -13.117 -14.871 4.955 1.00 93.19 91 GLU A CA 1
ATOM 702 C C . GLU A 1 91 ? -11.733 -14.208 5.014 1.00 93.19 91 GLU A C 1
ATOM 704 O O . GLU A 1 91 ? -11.160 -14.070 6.092 1.00 93.19 91 GLU A O 1
ATOM 709 N N . GLY A 1 92 ? -11.215 -13.735 3.875 1.00 91.25 92 GLY A N 1
ATOM 710 C CA . GLY A 1 92 ? -9.935 -13.026 3.820 1.00 91.25 92 GLY A CA 1
ATOM 711 C C . GLY A 1 92 ? -9.950 -11.712 4.605 1.00 91.25 92 GLY A C 1
ATOM 712 O O . GLY A 1 92 ? -9.010 -11.427 5.346 1.00 91.25 92 GLY A O 1
ATOM 713 N N . PHE A 1 93 ? -11.033 -10.934 4.498 1.00 93.19 93 PHE A N 1
ATOM 714 C CA . PHE A 1 93 ? -11.200 -9.715 5.293 1.00 93.19 93 PHE A CA 1
ATOM 715 C C . PHE A 1 93 ? -11.442 -10.022 6.769 1.00 93.19 93 PHE A C 1
ATOM 717 O O . PHE A 1 93 ? -10.878 -9.349 7.623 1.00 93.19 93 PHE A O 1
ATOM 724 N N . ALA A 1 94 ? -12.207 -11.069 7.079 1.00 93.44 94 ALA A N 1
ATOM 725 C CA . ALA A 1 94 ? -12.399 -11.519 8.455 1.00 93.44 94 ALA A CA 1
ATOM 726 C C . ALA A 1 94 ? -11.073 -11.943 9.113 1.00 93.44 94 ALA A C 1
ATOM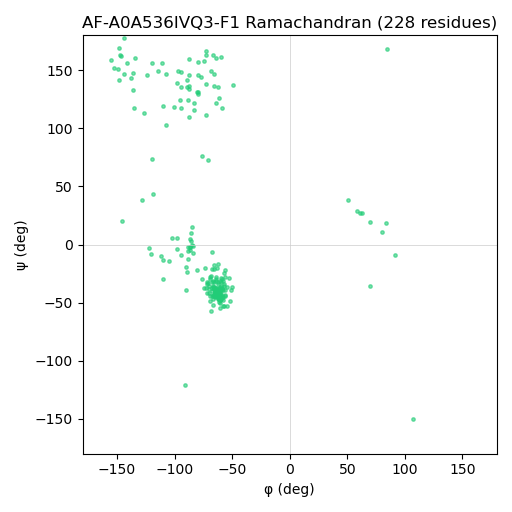 728 O O . ALA A 1 94 ? -10.825 -11.655 10.283 1.00 93.44 94 ALA A O 1
ATOM 729 N N . ALA A 1 95 ? -10.199 -12.617 8.363 1.00 92.62 95 ALA A N 1
ATOM 730 C CA . ALA A 1 95 ? -8.899 -13.058 8.849 1.00 92.62 95 ALA A CA 1
ATOM 731 C C . ALA A 1 95 ? -7.914 -11.895 9.058 1.00 92.62 95 ALA A C 1
ATOM 733 O O . ALA A 1 95 ? -7.090 -11.957 9.971 1.00 92.62 95 ALA A O 1
ATOM 734 N N . SER A 1 96 ? -7.981 -10.831 8.248 1.00 92.56 96 SER A N 1
ATOM 735 C CA . SER A 1 96 ? -7.017 -9.724 8.335 1.00 92.56 96 SER A CA 1
ATOM 736 C C . SER A 1 96 ? -7.166 -8.886 9.612 1.00 92.56 96 SER A C 1
ATOM 738 O O . SER A 1 96 ? -6.171 -8.345 10.104 1.00 92.56 96 SER A O 1
ATOM 740 N N . VAL A 1 97 ? -8.379 -8.821 10.172 1.00 95.56 97 VAL A N 1
ATOM 741 C CA . VAL A 1 97 ? -8.728 -8.024 11.364 1.00 95.56 97 VAL A CA 1
ATOM 742 C C . VAL A 1 97 ? -8.747 -8.815 12.676 1.00 95.56 97 VAL A C 1
ATOM 744 O O . VAL A 1 97 ? -9.101 -8.275 13.726 1.00 95.56 97 VAL A O 1
ATOM 747 N N . LYS A 1 98 ? -8.340 -10.087 12.635 1.00 96.06 98 LYS A N 1
ATOM 748 C CA . LYS A 1 98 ? -8.283 -10.970 13.803 1.00 96.06 98 LYS A CA 1
ATOM 749 C C . LYS A 1 98 ? -6.949 -10.847 14.553 1.00 96.06 98 LYS A C 1
ATOM 751 O O . LYS A 1 98 ? -5.880 -10.797 13.935 1.00 96.06 98 LYS A O 1
ATOM 756 N N . GLY A 1 99 ? -7.023 -10.791 15.881 1.00 95.56 99 GLY A N 1
ATOM 757 C CA . GLY A 1 99 ? -5.891 -10.860 16.805 1.00 95.56 99 GLY A CA 1
ATOM 758 C C . GLY A 1 99 ? -5.288 -12.264 16.902 1.00 95.56 99 GLY A C 1
ATOM 759 O O . GLY A 1 99 ? -5.892 -13.247 16.475 1.00 95.56 99 GLY A O 1
ATOM 760 N N . ASP A 1 100 ? -4.094 -12.373 17.491 1.00 92.94 100 ASP A N 1
ATOM 761 C CA . ASP A 1 100 ? -3.464 -13.681 17.759 1.00 92.94 100 ASP A CA 1
ATOM 762 C C . ASP A 1 100 ? -4.254 -14.509 18.800 1.00 92.94 100 ASP A C 1
ATOM 764 O O . ASP A 1 100 ? -4.077 -15.721 18.894 1.00 92.94 100 ASP A O 1
ATOM 768 N N . ASP A 1 101 ? -5.128 -13.861 19.572 1.00 95.31 101 ASP A N 1
ATOM 769 C CA . ASP A 1 101 ? -6.036 -14.453 20.561 1.00 95.31 101 ASP A CA 1
ATOM 770 C C . ASP A 1 101 ? -7.393 -14.889 19.981 1.00 95.31 101 ASP A C 1
ATOM 772 O O . ASP A 1 101 ? -8.213 -15.470 20.688 1.00 95.31 101 ASP A O 1
ATOM 776 N N . GLY A 1 102 ? -7.627 -14.658 18.687 1.00 95.94 102 GLY A N 1
ATOM 777 C CA . GLY A 1 102 ? -8.837 -15.079 17.986 1.00 95.94 102 GLY A CA 1
ATOM 778 C C . GLY A 1 102 ? -9.974 -14.054 17.964 1.00 95.94 102 GLY A C 1
ATOM 779 O O . GLY A 1 102 ? -10.921 -14.261 17.199 1.00 95.94 102 GLY A O 1
ATOM 780 N N . HIS A 1 103 ? -9.858 -12.955 18.714 1.00 97.94 103 HIS A N 1
ATOM 781 C CA . HIS A 1 103 ? -10.842 -11.870 18.753 1.00 97.94 103 HIS A CA 1
ATOM 782 C C . HIS A 1 103 ? -10.697 -10.919 17.555 1.00 97.94 103 HIS A C 1
ATOM 784 O O . HIS A 1 103 ? -9.637 -10.840 16.924 1.00 97.94 103 HIS A O 1
ATOM 790 N N . VAL A 1 104 ? -11.763 -10.197 17.205 1.00 97.44 104 VAL A N 1
ATOM 791 C CA . VAL A 1 104 ? -11.749 -9.198 16.123 1.00 97.44 104 VAL A CA 1
ATOM 792 C C . VAL A 1 104 ? -11.482 -7.801 16.678 1.00 97.44 104 VAL A C 1
ATOM 794 O O . VAL A 1 104 ? -12.074 -7.412 17.676 1.00 97.44 104 VAL A O 1
ATOM 797 N N . TYR A 1 105 ? -10.610 -7.036 16.013 1.00 97.75 105 TYR A N 1
ATOM 798 C CA . TYR A 1 105 ? -10.140 -5.721 16.487 1.00 97.75 105 TYR A CA 1
ATOM 799 C C . TYR A 1 105 ? -10.407 -4.559 15.528 1.00 97.75 105 TYR A C 1
ATOM 801 O O . TYR A 1 105 ? -10.072 -3.416 15.834 1.00 97.75 105 TYR A O 1
ATOM 809 N N . ALA A 1 106 ? -10.965 -4.824 14.347 1.00 96.38 106 ALA A N 1
ATOM 810 C CA . ALA A 1 106 ? -11.267 -3.785 13.371 1.00 96.38 106 ALA A CA 1
ATOM 811 C C . ALA A 1 106 ? -12.433 -4.184 12.462 1.00 96.38 106 ALA A C 1
ATOM 813 O O . ALA A 1 106 ? -12.637 -5.361 12.171 1.00 96.38 106 ALA A O 1
ATOM 814 N N . VAL A 1 107 ? -13.157 -3.181 11.965 1.00 95.94 107 VAL A N 1
ATOM 815 C CA . VAL A 1 107 ? -14.117 -3.334 10.867 1.00 95.94 107 VAL A CA 1
ATOM 816 C C . VAL A 1 107 ? -13.438 -2.849 9.581 1.00 95.94 107 VAL A C 1
ATOM 818 O O . VAL A 1 107 ? -13.054 -1.678 9.516 1.00 95.94 107 VAL A O 1
ATOM 821 N N . PRO A 1 108 ? -13.253 -3.700 8.555 1.00 94.50 108 PRO A N 1
ATOM 822 C CA . PRO A 1 108 ? -12.702 -3.262 7.277 1.00 94.50 108 PRO A CA 1
ATOM 823 C C . PRO A 1 108 ? -13.608 -2.215 6.616 1.00 94.50 108 PRO A C 1
ATOM 825 O O . PRO A 1 108 ? -14.794 -2.457 6.412 1.00 94.50 108 PRO A O 1
ATOM 828 N N . THR A 1 109 ? -13.053 -1.059 6.250 1.00 90.94 109 THR A N 1
ATOM 829 C CA . THR A 1 109 ? -13.804 0.022 5.575 1.00 90.94 109 THR A CA 1
ATOM 830 C C . THR A 1 109 ? -13.395 0.210 4.121 1.00 90.94 109 THR A C 1
ATOM 832 O O . THR A 1 109 ? -14.196 0.627 3.290 1.00 90.94 109 THR A O 1
ATOM 835 N N . SER A 1 110 ? -12.141 -0.094 3.796 1.00 87.25 110 SER A N 1
ATOM 836 C CA . SER A 1 110 ? -11.609 -0.010 2.443 1.00 87.25 110 SER A CA 1
ATOM 837 C C . SER A 1 110 ? -10.423 -0.952 2.275 1.00 87.25 110 SER A C 1
ATOM 839 O O . SER A 1 110 ? -9.783 -1.367 3.242 1.00 87.25 110 SER A O 1
ATOM 841 N N . TYR A 1 111 ? -10.134 -1.288 1.024 1.00 86.62 111 TYR A N 1
ATOM 842 C CA . TYR A 1 111 ? -8.893 -1.921 0.611 1.00 86.62 111 TYR A CA 1
ATOM 843 C C . TYR A 1 111 ? -8.487 -1.322 -0.731 1.00 86.62 111 TYR A C 1
ATOM 845 O O . TYR A 1 111 ? -9.326 -0.813 -1.477 1.00 86.62 111 TYR A O 1
ATOM 853 N N . TYR A 1 112 ? -7.202 -1.377 -1.046 1.00 84.62 112 TYR A N 1
ATOM 854 C CA . TYR A 1 112 ? -6.695 -0.919 -2.330 1.00 84.62 112 TYR A CA 1
ATOM 855 C C . TYR A 1 112 ? -5.552 -1.825 -2.788 1.00 84.62 112 TYR A C 1
ATOM 857 O O . TYR A 1 112 ? -4.811 -2.359 -1.957 1.00 84.62 112 TYR A O 1
ATOM 865 N N . PRO A 1 113 ? -5.409 -2.047 -4.103 1.00 87.62 113 PRO A N 1
ATOM 866 C CA . PRO A 1 113 ? -4.312 -2.839 -4.622 1.00 87.62 113 PRO A CA 1
ATOM 867 C C . PRO A 1 113 ? -3.013 -2.030 -4.623 1.00 87.62 113 PRO A C 1
ATOM 869 O O . PRO A 1 113 ? -2.996 -0.847 -4.963 1.00 87.62 113 PRO A O 1
ATOM 872 N N . TRP A 1 114 ? -1.905 -2.713 -4.352 1.00 91.81 114 TRP A N 1
ATOM 873 C CA . TRP A 1 114 ? -0.599 -2.296 -4.851 1.00 91.81 114 TRP A CA 1
ATOM 874 C C . TRP A 1 114 ? -0.434 -2.812 -6.277 1.00 91.81 114 TRP A C 1
ATOM 876 O O . TRP A 1 114 ? -0.533 -4.015 -6.526 1.00 91.81 114 TRP A O 1
ATOM 886 N N . ALA A 1 115 ? -0.216 -1.900 -7.219 1.00 93.75 115 ALA A N 1
ATOM 887 C CA . ALA A 1 115 ? -0.145 -2.212 -8.638 1.00 93.75 115 ALA A CA 1
ATOM 888 C C . ALA A 1 115 ? 0.844 -1.296 -9.362 1.00 93.75 115 ALA A C 1
ATOM 890 O O . ALA A 1 115 ? 1.198 -0.223 -8.877 1.00 93.75 115 ALA A O 1
ATOM 891 N N . ILE A 1 116 ? 1.256 -1.724 -10.554 1.00 95.00 116 ILE A N 1
ATOM 892 C CA . ILE A 1 116 ? 1.973 -0.867 -11.497 1.00 95.00 116 ILE A CA 1
ATOM 893 C C . ILE A 1 116 ? 0.924 -0.061 -12.262 1.00 95.00 116 ILE A C 1
ATOM 895 O O . ILE A 1 116 ? 0.095 -0.625 -12.979 1.00 95.00 116 ILE A O 1
ATOM 899 N N . PHE A 1 117 ? 0.954 1.255 -12.087 1.00 96.62 117 PHE A N 1
ATOM 900 C CA . PHE A 1 117 ? 0.083 2.186 -12.793 1.00 96.62 117 PHE A CA 1
ATOM 901 C C . PHE A 1 117 ? 0.779 2.718 -14.041 1.00 96.62 117 PHE A C 1
ATOM 903 O O . PHE A 1 117 ? 1.993 2.878 -14.049 1.00 96.62 117 PHE A O 1
ATOM 910 N N . TYR A 1 118 ? -0.004 3.014 -15.077 1.00 97.75 118 TYR A N 1
ATOM 911 C CA . TYR A 1 118 ? 0.492 3.610 -16.312 1.00 97.75 118 TYR A CA 1
ATOM 912 C C . TYR A 1 118 ? -0.551 4.534 -16.944 1.00 97.75 118 TYR A C 1
ATOM 914 O O . TYR A 1 118 ? -1.751 4.460 -16.651 1.00 97.75 118 TYR A O 1
ATOM 922 N N . ARG A 1 119 ? -0.102 5.388 -17.865 1.00 97.94 119 ARG A N 1
ATOM 923 C CA . ARG A 1 119 ? -0.971 6.260 -18.663 1.00 97.94 119 ARG A CA 1
ATOM 924 C C . ARG A 1 119 ? -1.317 5.606 -19.999 1.00 97.94 119 ARG A C 1
ATOM 926 O O . ARG A 1 119 ? -0.446 5.389 -20.836 1.00 97.94 119 ARG A O 1
ATOM 933 N N . LYS A 1 120 ? -2.609 5.341 -20.235 1.00 98.12 120 LYS A N 1
ATOM 934 C CA . LYS A 1 120 ? -3.087 4.701 -21.480 1.00 98.12 120 LYS A CA 1
ATOM 935 C C . LYS A 1 120 ? -2.679 5.465 -22.741 1.00 98.12 120 LYS A C 1
ATOM 937 O O . LYS A 1 120 ? -2.322 4.847 -23.734 1.00 98.12 120 LYS A O 1
ATOM 942 N N . ASP A 1 121 ? -2.714 6.794 -22.701 1.00 97.94 121 ASP A N 1
ATOM 943 C CA . ASP A 1 121 ? -2.309 7.644 -23.821 1.00 97.94 121 ASP A CA 1
ATOM 944 C C . ASP A 1 121 ? -0.790 7.653 -24.046 1.00 97.94 121 ASP A C 1
ATOM 946 O O . ASP A 1 121 ? -0.362 7.721 -25.193 1.00 97.94 121 ASP A O 1
ATOM 950 N N . VAL A 1 122 ? 0.023 7.519 -22.990 1.00 98.06 122 VAL A N 1
ATOM 951 C CA . VAL A 1 122 ? 1.483 7.334 -23.111 1.00 98.06 122 VAL A CA 1
ATOM 952 C C . VAL A 1 122 ? 1.799 5.972 -23.731 1.00 98.06 122 VAL A C 1
ATOM 954 O O . VAL A 1 122 ? 2.588 5.898 -24.668 1.00 98.06 122 VAL A O 1
ATOM 957 N N . PHE A 1 123 ? 1.126 4.907 -23.282 1.00 98.50 123 PHE A N 1
ATOM 958 C CA . PHE A 1 123 ? 1.278 3.570 -23.866 1.00 98.50 123 PHE A CA 1
ATOM 959 C C . PHE A 1 123 ? 0.865 3.5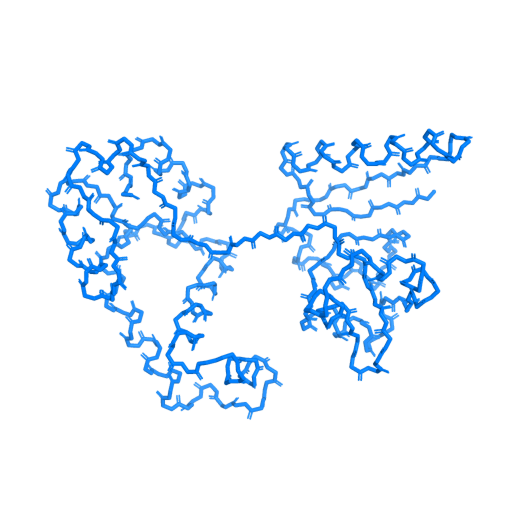28 -25.337 1.00 98.50 123 PHE A C 1
ATOM 961 O O . PHE A 1 123 ? 1.585 2.962 -26.153 1.00 98.50 123 PHE A O 1
ATOM 968 N N . ALA A 1 124 ? -0.258 4.157 -25.693 1.00 98.38 124 ALA A N 1
ATOM 969 C CA . ALA A 1 124 ? -0.706 4.234 -27.079 1.00 98.38 124 ALA A CA 1
ATOM 970 C C . ALA A 1 124 ? 0.281 5.019 -27.961 1.00 98.38 124 ALA A C 1
ATOM 972 O O . ALA A 1 124 ? 0.618 4.557 -29.047 1.00 98.38 124 ALA A O 1
ATOM 973 N N . ALA A 1 125 ? 0.780 6.167 -27.488 1.00 97.44 125 ALA A N 1
ATOM 974 C CA .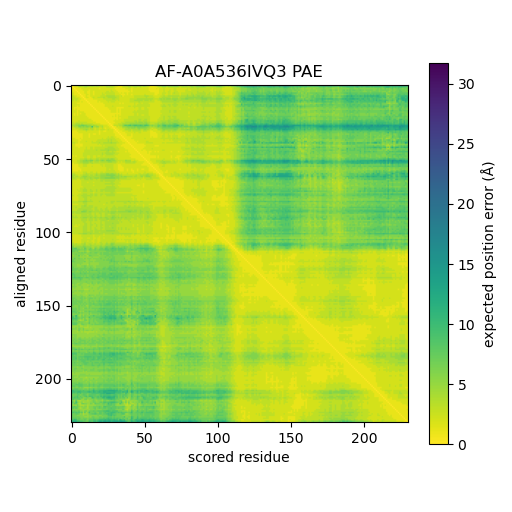 ALA A 1 125 ? 1.734 6.990 -28.233 1.00 97.44 125 ALA A CA 1
ATOM 975 C C . ALA A 1 125 ? 3.092 6.294 -28.439 1.00 97.44 125 ALA A C 1
ATOM 977 O O . ALA A 1 125 ? 3.679 6.417 -29.510 1.00 97.44 125 ALA A O 1
ATOM 978 N N . GLY A 1 126 ? 3.571 5.548 -27.438 1.00 97.00 126 GLY A N 1
ATOM 979 C CA . GLY A 1 126 ? 4.811 4.766 -27.516 1.00 97.00 126 GLY A CA 1
ATOM 980 C C . GLY A 1 126 ? 4.656 3.380 -28.150 1.00 97.00 126 GLY A C 1
ATOM 981 O O . GLY A 1 126 ? 5.636 2.649 -28.262 1.00 97.00 126 GLY A O 1
ATOM 982 N N . ASN A 1 127 ? 3.437 2.986 -28.544 1.00 97.69 127 ASN A N 1
ATOM 983 C CA . ASN A 1 127 ? 3.107 1.621 -28.975 1.00 97.69 127 ASN A CA 1
ATOM 984 C C . ASN A 1 127 ? 3.581 0.545 -27.968 1.00 97.69 127 ASN A C 1
ATOM 986 O O . ASN A 1 127 ? 4.063 -0.531 -28.335 1.00 97.69 127 ASN A O 1
ATOM 990 N N . TYR A 1 128 ? 3.467 0.852 -26.674 1.00 98.38 128 TYR A N 1
ATOM 991 C CA . TYR A 1 128 ? 3.870 -0.033 -25.588 1.00 98.38 128 TYR A CA 1
ATOM 992 C C . TYR A 1 128 ? 2.809 -1.098 -25.320 1.00 98.38 128 TYR A C 1
ATOM 994 O O . TYR A 1 128 ? 1.603 -0.852 -25.392 1.00 98.38 128 TYR A O 1
ATOM 1002 N N . LYS A 1 129 ? 3.266 -2.293 -24.944 1.00 97.56 129 LYS A N 1
ATOM 1003 C CA . LYS A 1 129 ? 2.403 -3.405 -24.536 1.00 97.56 129 LYS A CA 1
ATOM 1004 C C . LYS A 1 129 ? 2.505 -3.619 -23.035 1.00 97.56 129 LYS A C 1
ATOM 1006 O O . LYS A 1 129 ? 3.569 -3.436 -22.450 1.00 97.56 129 LYS A O 1
ATOM 1011 N N . ILE A 1 130 ? 1.398 -4.041 -22.427 1.00 97.88 130 ILE A N 1
ATOM 1012 C CA . ILE A 1 130 ? 1.391 -4.454 -21.023 1.00 97.88 130 ILE A CA 1
ATOM 1013 C C . ILE A 1 130 ? 2.293 -5.693 -20.898 1.00 97.88 130 ILE A C 1
ATOM 1015 O O . ILE A 1 130 ? 2.036 -6.686 -21.583 1.00 97.88 130 ILE A O 1
ATOM 1019 N N . PRO A 1 131 ? 3.341 -5.648 -20.061 1.00 97.75 131 PRO A N 1
ATOM 1020 C CA . PRO A 1 131 ? 4.263 -6.759 -19.915 1.00 97.75 131 PRO A CA 1
ATOM 1021 C C . PRO A 1 131 ? 3.595 -7.891 -19.137 1.00 97.75 131 PRO A C 1
ATOM 1023 O O . PRO A 1 131 ? 2.905 -7.655 -18.145 1.00 97.75 131 PRO A O 1
ATOM 1026 N N . THR A 1 132 ? 3.807 -9.128 -19.584 1.00 96.88 132 THR A N 1
ATOM 1027 C CA . THR A 1 132 ? 3.156 -10.310 -18.988 1.00 96.88 132 THR A CA 1
ATOM 1028 C C . THR A 1 132 ? 4.092 -11.132 -18.113 1.00 96.88 132 THR A C 1
ATOM 1030 O O . THR A 1 132 ? 3.653 -11.964 -17.322 1.00 96.88 132 THR A O 1
ATOM 1033 N N . ASN A 1 133 ? 5.392 -10.876 -18.229 1.00 97.00 133 ASN A N 1
ATOM 1034 C CA . ASN A 1 133 ? 6.441 -11.531 -17.472 1.00 97.00 133 ASN A CA 1
ATOM 1035 C C . ASN A 1 133 ? 7.570 -10.534 -17.153 1.00 97.00 133 ASN A C 1
ATOM 1037 O O . ASN A 1 133 ? 7.531 -9.361 -17.530 1.00 97.00 133 ASN A O 1
ATOM 1041 N N . TRP A 1 134 ? 8.578 -11.002 -16.421 1.00 97.31 134 TRP A N 1
ATOM 1042 C CA . TRP A 1 134 ? 9.671 -10.153 -15.953 1.00 97.31 134 TRP A CA 1
ATOM 1043 C C . TRP A 1 134 ? 10.574 -9.623 -17.073 1.00 97.31 134 TRP A C 1
ATOM 1045 O O . TRP A 1 134 ? 11.037 -8.483 -17.007 1.00 97.31 134 TRP A O 1
ATOM 1055 N N . ASP A 1 135 ? 10.836 -10.432 -18.097 1.00 98.12 135 ASP A N 1
ATOM 1056 C CA . ASP A 1 135 ? 11.704 -10.020 -19.197 1.00 98.12 135 ASP A CA 1
ATOM 1057 C C . ASP A 1 135 ? 10.986 -9.025 -20.116 1.00 98.12 135 ASP A C 1
ATOM 1059 O O . ASP A 1 135 ? 11.592 -8.018 -20.484 1.00 98.12 135 ASP A O 1
ATOM 1063 N N . ASP A 1 136 ? 9.680 -9.204 -20.355 1.00 98.12 136 ASP A N 1
ATOM 1064 C CA . ASP A 1 136 ? 8.831 -8.194 -21.000 1.00 98.12 136 ASP A CA 1
ATOM 1065 C C . ASP A 1 136 ? 8.874 -6.867 -20.229 1.00 98.12 136 ASP A C 1
ATOM 1067 O O . ASP A 1 136 ? 8.999 -5.800 -20.828 1.00 98.12 136 ASP A O 1
ATOM 1071 N N . PHE A 1 137 ? 8.781 -6.917 -18.893 1.00 98.31 137 PHE A N 1
ATOM 1072 C CA . PHE A 1 137 ? 8.785 -5.719 -18.050 1.00 98.31 137 PHE A CA 1
ATOM 1073 C C . PHE A 1 137 ? 10.108 -4.955 -18.160 1.00 98.31 137 PHE A C 1
ATOM 1075 O O . PHE A 1 137 ? 10.108 -3.740 -18.363 1.00 98.31 137 PHE A O 1
ATOM 1082 N N . LYS A 1 138 ? 11.246 -5.657 -18.102 1.00 98.25 138 LYS A N 1
ATOM 1083 C CA . LYS A 1 138 ? 12.563 -5.034 -18.306 1.00 98.25 138 LYS A CA 1
ATOM 1084 C C . LYS A 1 138 ? 12.736 -4.500 -19.725 1.00 98.25 138 LYS A C 1
ATOM 1086 O O . LYS A 1 138 ? 13.300 -3.421 -19.890 1.00 98.25 138 LYS A O 1
ATOM 1091 N N . ALA A 1 139 ? 12.265 -5.228 -20.737 1.00 98.50 139 ALA A N 1
ATOM 1092 C CA . ALA A 1 139 ? 12.333 -4.789 -22.127 1.00 98.50 139 ALA A CA 1
ATOM 1093 C C . ALA A 1 139 ? 11.516 -3.508 -22.346 1.00 98.50 139 ALA A C 1
ATOM 1095 O O . ALA A 1 139 ? 12.012 -2.565 -22.964 1.00 98.50 139 ALA A O 1
ATOM 1096 N N . LEU A 1 140 ? 10.315 -3.436 -21.764 1.00 98.69 140 LEU A N 1
ATOM 1097 C CA . LEU A 1 140 ? 9.501 -2.225 -21.743 1.00 98.69 140 LEU A CA 1
ATOM 1098 C C . LEU A 1 140 ? 10.243 -1.070 -21.061 1.00 98.69 140 LEU A C 1
ATOM 1100 O O . LEU A 1 140 ? 10.313 0.024 -21.619 1.00 98.69 140 LEU A O 1
ATOM 1104 N N . CYS A 1 141 ? 10.857 -1.317 -19.901 1.00 98.38 141 CYS A N 1
ATOM 1105 C CA . CYS A 1 141 ? 11.603 -0.280 -19.194 1.00 98.38 141 CYS A CA 1
ATOM 1106 C C . CYS A 1 141 ? 12.791 0.248 -20.013 1.00 98.38 141 CYS A C 1
ATOM 1108 O O . CYS A 1 141 ? 13.031 1.454 -20.080 1.00 98.38 141 CYS A O 1
ATOM 1110 N N . ALA A 1 142 ? 13.525 -0.646 -20.677 1.00 98.25 142 ALA A N 1
ATOM 1111 C CA . ALA A 1 142 ? 14.623 -0.270 -21.557 1.00 98.25 142 ALA A CA 1
ATOM 1112 C C . ALA A 1 142 ? 14.143 0.546 -22.767 1.00 98.25 142 ALA A C 1
ATOM 1114 O O . ALA A 1 142 ? 14.838 1.475 -23.179 1.00 98.25 142 ALA A O 1
ATOM 1115 N N . GLN A 1 143 ? 12.971 0.223 -23.322 1.00 98.38 143 GLN A N 1
ATOM 1116 C CA . GLN A 1 143 ? 12.371 0.979 -24.420 1.00 98.38 143 GLN A CA 1
ATOM 1117 C C . GLN A 1 143 ? 11.956 2.386 -23.970 1.00 98.38 143 GLN A C 1
ATOM 1119 O O . GLN A 1 143 ? 12.433 3.362 -24.539 1.00 98.38 143 GLN A O 1
ATOM 1124 N N . MET A 1 144 ? 11.196 2.503 -22.878 1.00 98.38 144 MET A N 1
ATOM 1125 C CA . MET A 1 144 ? 10.786 3.797 -22.310 1.00 98.38 144 MET A CA 1
ATOM 1126 C C . MET A 1 144 ? 11.977 4.720 -22.024 1.00 98.38 144 MET A C 1
ATOM 1128 O O . MET A 1 144 ? 11.905 5.923 -22.261 1.00 98.38 144 MET A O 1
ATOM 1132 N N . LYS A 1 145 ? 13.105 4.155 -21.575 1.00 97.12 145 LYS A N 1
ATOM 1133 C CA . LYS A 1 145 ? 14.339 4.915 -21.348 1.00 97.12 145 LYS A CA 1
ATOM 1134 C C . LYS A 1 145 ? 14.924 5.491 -22.643 1.00 97.12 145 LYS A C 1
ATOM 1136 O O . LYS A 1 145 ? 15.423 6.613 -22.626 1.00 97.12 145 LYS A O 1
ATOM 1141 N N . LYS A 1 146 ? 14.871 4.750 -23.758 1.00 97.69 146 LYS A N 1
ATOM 1142 C CA . LYS A 1 146 ? 15.284 5.250 -25.088 1.00 97.69 146 LYS A CA 1
ATOM 1143 C C . LYS A 1 146 ? 14.351 6.350 -25.590 1.00 97.69 146 LYS A C 1
ATOM 1145 O O . LYS A 1 146 ? 14.808 7.278 -26.248 1.00 97.69 146 LYS A O 1
ATOM 1150 N N . ASP A 1 147 ? 13.084 6.272 -25.204 1.00 97.75 147 ASP A N 1
ATOM 1151 C CA . ASP A 1 147 ? 12.045 7.241 -25.553 1.00 97.75 147 ASP A CA 1
ATOM 1152 C C . ASP A 1 147 ? 12.021 8.459 -24.599 1.00 97.75 147 ASP A C 1
ATOM 1154 O O . ASP A 1 147 ? 11.078 9.248 -24.606 1.00 97.75 147 ASP A O 1
ATOM 1158 N N . ASN A 1 148 ? 13.084 8.652 -23.803 1.00 96.12 148 ASN A N 1
ATOM 1159 C CA . ASN A 1 148 ? 13.281 9.756 -22.853 1.00 96.12 148 ASN A CA 1
ATOM 1160 C C . ASN A 1 148 ? 12.233 9.848 -21.727 1.00 96.12 148 ASN A C 1
ATOM 1162 O O . ASN A 1 148 ? 12.010 10.924 -21.170 1.00 96.12 148 ASN A O 1
ATOM 1166 N N . LEU A 1 149 ? 11.620 8.723 -21.354 1.00 97.81 149 LEU A N 1
ATOM 1167 C CA . LEU A 1 149 ? 10.794 8.608 -20.153 1.00 97.81 149 LEU A CA 1
ATOM 1168 C C . LEU A 1 149 ? 11.607 8.020 -18.998 1.00 97.81 149 LEU A C 1
ATOM 1170 O O . LEU A 1 149 ? 12.469 7.164 -19.199 1.00 97.81 149 LEU A O 1
ATOM 1174 N N . THR A 1 150 ? 11.273 8.415 -17.769 1.00 97.38 150 THR A N 1
ATOM 1175 C CA . THR A 1 150 ? 11.651 7.647 -16.574 1.00 97.38 150 THR A CA 1
ATOM 1176 C C . THR A 1 150 ? 10.777 6.390 -16.524 1.00 97.38 150 THR A C 1
ATOM 1178 O O . THR A 1 150 ? 9.575 6.525 -16.302 1.00 97.38 150 THR A O 1
ATOM 1181 N N . PRO A 1 151 ? 11.300 5.167 -16.717 1.00 97.94 151 PRO A N 1
ATOM 1182 C CA . PRO A 1 151 ? 10.412 4.018 -16.894 1.00 97.94 151 PRO A CA 1
ATOM 1183 C C . PRO A 1 151 ? 9.600 3.656 -15.651 1.00 97.94 151 PRO A C 1
ATOM 1185 O O . PRO A 1 151 ? 8.456 3.239 -15.767 1.00 97.94 151 PRO A O 1
ATOM 1188 N N . ILE A 1 152 ? 10.185 3.818 -14.462 1.00 97.94 152 ILE A N 1
ATOM 1189 C CA . ILE A 1 152 ? 9.493 3.582 -13.196 1.00 97.94 152 ILE A CA 1
ATOM 1190 C C . ILE A 1 152 ? 9.638 4.842 -12.345 1.00 97.94 152 ILE A C 1
ATOM 1192 O O . ILE A 1 152 ? 10.739 5.174 -11.894 1.00 97.94 152 ILE A O 1
ATOM 1196 N N . ALA A 1 153 ? 8.522 5.535 -12.105 1.00 97.06 153 ALA A N 1
ATOM 1197 C CA . ALA A 1 153 ? 8.440 6.656 -11.168 1.00 97.06 153 ALA A CA 1
ATOM 1198 C C . ALA A 1 153 ? 8.548 6.156 -9.719 1.00 97.06 153 ALA A C 1
ATOM 1200 O O . ALA A 1 153 ? 7.567 6.089 -8.985 1.00 97.06 153 ALA A O 1
ATOM 1201 N N . PHE A 1 154 ? 9.751 5.753 -9.326 1.00 96.75 154 PHE A N 1
ATOM 1202 C CA . PHE A 1 154 ? 10.053 5.301 -7.977 1.00 96.75 154 PHE A CA 1
ATOM 1203 C C . PHE A 1 154 ? 10.485 6.478 -7.093 1.00 96.75 154 PHE A C 1
ATOM 1205 O O . PHE A 1 154 ? 11.207 7.372 -7.543 1.00 96.75 154 PHE A O 1
ATOM 1212 N N . ALA A 1 155 ? 10.051 6.463 -5.837 1.00 96.00 155 ALA A N 1
ATOM 1213 C CA . ALA A 1 155 ? 10.349 7.463 -4.820 1.00 96.00 155 ALA A CA 1
ATOM 1214 C C . ALA A 1 155 ? 10.392 6.785 -3.454 1.00 96.00 155 ALA A C 1
ATOM 1216 O O . ALA A 1 155 ? 9.585 5.893 -3.213 1.00 96.00 155 ALA A O 1
ATOM 1217 N N . ASP A 1 156 ? 11.314 7.196 -2.585 1.00 95.69 156 ASP A N 1
ATOM 1218 C CA . ASP A 1 156 ? 11.519 6.527 -1.295 1.00 95.69 156 ASP A CA 1
ATOM 1219 C C . ASP A 1 156 ? 11.931 7.461 -0.146 1.00 95.69 156 ASP A C 1
ATOM 1221 O O . ASP A 1 156 ? 12.438 7.006 0.875 1.00 95.69 156 ASP A O 1
ATOM 1225 N N . LYS A 1 157 ? 11.685 8.774 -0.255 1.00 92.94 157 LYS A N 1
ATOM 1226 C CA . LYS A 1 157 ? 11.936 9.708 0.861 1.00 92.94 157 LYS A CA 1
ATOM 1227 C C . LYS A 1 157 ? 11.165 9.328 2.128 1.00 92.94 157 LYS A C 1
ATOM 1229 O O . LYS A 1 157 ? 11.634 9.569 3.237 1.00 92.94 157 LYS A O 1
ATOM 1234 N N . ASP A 1 158 ? 9.989 8.731 1.954 1.00 86.69 158 ASP A N 1
ATOM 1235 C CA . ASP A 1 158 ? 9.113 8.288 3.040 1.00 86.69 158 ASP A CA 1
ATOM 1236 C C . ASP A 1 158 ? 9.492 6.895 3.594 1.00 86.69 158 ASP A C 1
ATOM 1238 O O . ASP A 1 158 ? 8.903 6.443 4.576 1.00 86.69 158 ASP A O 1
ATOM 1242 N N . GLY A 1 159 ? 10.443 6.194 2.960 1.00 89.50 159 GLY A N 1
ATOM 1243 C CA . GLY A 1 159 ? 10.984 4.877 3.332 1.00 89.50 159 GLY A CA 1
ATOM 1244 C C . GLY A 1 159 ? 10.045 3.674 3.155 1.00 89.50 159 GLY A C 1
ATOM 1245 O O . GLY A 1 159 ? 10.483 2.577 2.814 1.00 89.50 159 GLY A O 1
ATOM 1246 N N . TRP A 1 160 ? 8.743 3.839 3.390 1.00 86.06 160 TRP A N 1
ATOM 1247 C CA . TRP A 1 160 ? 7.758 2.772 3.185 1.00 86.06 160 TRP A CA 1
ATOM 1248 C C . TRP A 1 160 ? 7.506 2.394 1.710 1.00 86.06 160 TRP A C 1
ATOM 1250 O O . TRP A 1 160 ? 7.187 1.224 1.479 1.00 86.06 160 TRP A O 1
ATOM 1260 N N . PRO A 1 161 ? 7.636 3.282 0.695 1.00 91.44 161 PRO A N 1
ATOM 1261 C CA . PRO A 1 161 ? 7.347 2.902 -0.689 1.00 91.44 161 PRO A CA 1
ATOM 1262 C C . PRO A 1 161 ? 8.225 1.754 -1.210 1.00 91.44 161 PRO A C 1
ATOM 1264 O O . PRO A 1 161 ? 7.727 0.856 -1.898 1.00 91.44 161 PRO A O 1
ATOM 1267 N N . ALA A 1 162 ? 9.512 1.726 -0.844 1.00 94.75 162 ALA A N 1
ATOM 1268 C CA . ALA A 1 162 ? 10.417 0.627 -1.172 1.00 94.75 162 ALA A CA 1
ATOM 1269 C C . ALA A 1 162 ? 9.956 -0.721 -0.604 1.00 94.75 162 ALA A C 1
ATOM 1271 O O . ALA A 1 162 ? 10.110 -1.750 -1.267 1.00 94.75 162 ALA A O 1
ATOM 1272 N N . MET A 1 163 ? 9.348 -0.731 0.586 1.00 94.44 163 MET A N 1
ATOM 1273 C CA . MET A 1 163 ? 8.894 -1.964 1.237 1.00 94.44 163 MET A CA 1
ATOM 1274 C C . MET A 1 163 ? 7.876 -2.709 0.366 1.00 94.44 163 MET A C 1
ATOM 1276 O O . MET A 1 163 ? 8.015 -3.910 0.168 1.00 94.44 163 MET A O 1
ATOM 1280 N N . GLY A 1 164 ? 6.950 -2.001 -0.289 1.00 94.69 164 GLY A N 1
ATOM 1281 C CA . GLY A 1 164 ? 5.989 -2.639 -1.197 1.00 94.69 164 GLY A CA 1
ATOM 1282 C C . GLY A 1 164 ? 6.633 -3.295 -2.427 1.00 94.69 164 GLY A C 1
ATOM 1283 O O . GLY A 1 164 ? 6.124 -4.295 -2.939 1.00 94.69 164 GLY A O 1
ATOM 1284 N N . THR A 1 165 ? 7.788 -2.792 -2.885 1.00 97.25 165 THR A N 1
ATOM 1285 C CA . THR A 1 165 ? 8.552 -3.443 -3.966 1.00 97.25 165 THR A CA 1
ATOM 1286 C C . THR A 1 165 ? 9.214 -4.730 -3.477 1.00 97.25 165 THR A C 1
ATOM 1288 O O . THR A 1 165 ? 9.160 -5.748 -4.171 1.00 97.25 165 THR A O 1
ATOM 1291 N N . PHE A 1 166 ? 9.789 -4.720 -2.270 1.00 98.19 166 PHE A N 1
ATOM 1292 C CA . PHE A 1 166 ? 10.280 -5.944 -1.638 1.00 98.19 166 PHE A CA 1
ATOM 1293 C C . PHE A 1 166 ? 9.157 -6.974 -1.482 1.00 98.19 166 PHE A C 1
ATOM 1295 O O . PHE A 1 166 ? 9.327 -8.132 -1.871 1.00 98.19 166 PHE A O 1
ATOM 1302 N N . ASP A 1 167 ? 8.003 -6.546 -0.968 1.00 97.31 167 ASP A N 1
ATOM 1303 C CA . ASP A 1 167 ? 6.857 -7.407 -0.697 1.00 97.31 167 ASP A CA 1
ATOM 1304 C C . ASP A 1 167 ? 6.393 -8.112 -1.969 1.00 97.31 167 ASP A C 1
ATOM 1306 O O . ASP A 1 167 ? 6.330 -9.341 -2.003 1.00 97.31 167 ASP A O 1
ATOM 1310 N N . ILE A 1 168 ? 6.133 -7.368 -3.050 1.00 97.69 168 ILE A N 1
ATOM 1311 C CA . ILE A 1 168 ? 5.601 -7.968 -4.276 1.00 97.69 168 ILE A CA 1
ATOM 1312 C C . ILE A 1 168 ? 6.602 -8.918 -4.944 1.00 97.69 168 ILE A C 1
ATOM 1314 O O . ILE A 1 168 ? 6.198 -9.965 -5.456 1.00 97.69 168 ILE A O 1
ATOM 1318 N N . LEU A 1 169 ? 7.902 -8.607 -4.902 1.00 98.19 169 LEU A N 1
ATOM 1319 C CA . LEU A 1 169 ? 8.944 -9.497 -5.416 1.00 98.19 169 LEU A CA 1
ATOM 1320 C C . LEU A 1 169 ? 9.040 -10.772 -4.576 1.00 98.19 169 LEU A C 1
ATOM 1322 O O . LEU A 1 169 ? 9.038 -11.872 -5.128 1.00 98.19 169 LEU A O 1
ATOM 1326 N N . ASN A 1 170 ? 9.056 -10.646 -3.248 1.00 98.50 170 ASN A N 1
ATOM 1327 C CA . ASN A 1 170 ? 9.114 -11.789 -2.346 1.00 98.50 170 ASN A CA 1
ATOM 1328 C C . ASN A 1 170 ? 7.864 -12.675 -2.482 1.00 98.50 170 ASN A C 1
ATOM 1330 O O . ASN A 1 170 ? 7.984 -13.893 -2.587 1.00 98.50 170 ASN A O 1
ATOM 1334 N N . LEU A 1 171 ? 6.675 -12.076 -2.590 1.00 97.75 171 LEU A N 1
ATOM 1335 C CA . LEU A 1 171 ? 5.418 -12.789 -2.826 1.00 97.75 171 LEU A CA 1
ATOM 1336 C C . LEU A 1 171 ? 5.427 -13.559 -4.152 1.00 97.75 171 LEU A C 1
ATOM 1338 O O . LEU A 1 171 ? 4.970 -14.699 -4.195 1.00 97.75 171 LEU A O 1
ATOM 1342 N N . ARG A 1 172 ? 5.947 -12.968 -5.237 1.00 96.94 172 ARG A N 1
ATOM 1343 C CA . ARG A 1 172 ? 6.031 -13.632 -6.551 1.00 96.94 172 ARG A CA 1
ATOM 1344 C C . ARG A 1 172 ? 7.090 -14.730 -6.606 1.00 96.94 172 ARG A C 1
ATOM 1346 O O . ARG A 1 172 ? 6.895 -15.702 -7.326 1.00 96.94 172 ARG A O 1
ATOM 1353 N N . MET A 1 173 ? 8.200 -14.571 -5.888 1.00 98.12 173 MET A N 1
ATOM 1354 C CA . MET A 1 173 ? 9.328 -15.506 -5.942 1.00 98.12 173 MET A CA 1
ATOM 1355 C C . MET A 1 173 ? 9.221 -16.641 -4.923 1.00 98.12 173 MET A C 1
ATOM 1357 O O . MET A 1 173 ? 9.575 -17.775 -5.231 1.00 98.12 173 MET A O 1
ATOM 1361 N N . ASN A 1 174 ? 8.756 -16.334 -3.713 1.00 98.44 174 ASN A N 1
ATOM 1362 C CA . ASN A 1 174 ? 8.806 -17.239 -2.567 1.00 98.44 174 ASN A CA 1
ATOM 1363 C C . ASN A 1 174 ? 7.420 -17.571 -1.984 1.00 98.44 174 ASN A C 1
ATOM 1365 O O . ASN A 1 174 ? 7.327 -18.462 -1.141 1.00 98.44 174 ASN A O 1
ATOM 1369 N N . GLY A 1 175 ? 6.353 -16.904 -2.439 1.00 97.50 175 GLY A N 1
ATOM 1370 C CA . GLY A 1 175 ? 4.977 -17.161 -2.011 1.00 97.50 175 GLY A CA 1
ATOM 1371 C C . GLY A 1 175 ? 4.564 -16.439 -0.723 1.00 97.50 175 GLY A C 1
ATOM 1372 O O . GLY A 1 175 ? 5.386 -15.882 0.008 1.00 97.50 175 GLY A O 1
ATOM 1373 N N . TYR A 1 176 ? 3.256 -16.454 -0.454 1.00 93.25 176 TYR A N 1
ATOM 1374 C CA . TYR A 1 176 ? 2.638 -15.764 0.684 1.00 93.25 176 TYR A CA 1
ATOM 1375 C C . TYR A 1 176 ? 3.150 -16.268 2.037 1.00 93.25 176 TYR A C 1
ATOM 1377 O O . TYR A 1 176 ? 3.588 -15.465 2.858 1.00 93.25 176 TYR A O 1
ATOM 1385 N N . ASP A 1 177 ? 3.173 -17.586 2.246 1.00 94.56 177 ASP A N 1
ATOM 1386 C CA . ASP A 1 177 ? 3.552 -18.173 3.538 1.00 94.56 177 ASP A CA 1
ATOM 1387 C C . ASP A 1 177 ? 4.998 -17.851 3.922 1.00 94.56 177 ASP A C 1
ATOM 1389 O O . ASP A 1 177 ? 5.288 -17.542 5.078 1.00 94.56 177 ASP A O 1
ATOM 1393 N N . PHE A 1 178 ? 5.916 -17.860 2.947 1.00 97.62 178 PHE A N 1
ATOM 1394 C CA . PHE A 1 178 ? 7.299 -17.462 3.193 1.00 97.62 178 PHE A CA 1
ATOM 1395 C C . PHE A 1 178 ? 7.396 -15.975 3.543 1.00 97.62 178 PHE A C 1
ATOM 1397 O O . PHE A 1 178 ? 8.101 -15.620 4.485 1.00 97.62 178 PHE A O 1
ATOM 1404 N N . HIS A 1 179 ? 6.686 -15.111 2.812 1.00 96.81 179 HIS A N 1
ATOM 1405 C CA . HIS A 1 179 ? 6.671 -13.673 3.072 1.00 96.81 179 HIS A CA 1
ATOM 1406 C C . HIS A 1 179 ? 6.138 -13.357 4.480 1.00 96.81 179 HIS A C 1
ATOM 1408 O O . HIS A 1 179 ? 6.816 -12.687 5.257 1.00 96.81 179 HIS A O 1
ATOM 1414 N N . VAL A 1 180 ? 4.978 -13.909 4.851 1.00 91.56 180 VAL A N 1
ATOM 1415 C CA . VAL A 1 180 ? 4.396 -13.718 6.189 1.00 91.56 180 VAL A CA 1
ATOM 1416 C C . VAL A 1 180 ? 5.297 -14.303 7.272 1.00 91.56 180 VAL A C 1
ATOM 1418 O O . VAL A 1 180 ? 5.513 -13.653 8.294 1.00 91.56 180 VAL A O 1
ATOM 1421 N N . GLY A 1 181 ? 5.869 -15.487 7.038 1.00 94.25 181 GLY A N 1
ATOM 1422 C CA . GLY A 1 181 ? 6.829 -16.105 7.948 1.00 94.25 181 GLY A CA 1
ATOM 1423 C C . GLY A 1 181 ? 8.103 -15.274 8.133 1.00 94.25 181 GLY A C 1
ATOM 1424 O O . GLY A 1 181 ? 8.672 -15.231 9.218 1.00 94.25 181 GLY A O 1
ATOM 1425 N N . LEU A 1 182 ? 8.565 -14.576 7.097 1.00 96.38 182 LEU A N 1
ATOM 1426 C CA . LEU A 1 182 ? 9.701 -13.663 7.205 1.00 96.38 182 LEU A CA 1
ATOM 1427 C C . LEU A 1 182 ? 9.351 -12.432 8.044 1.00 96.38 182 LEU A C 1
ATOM 1429 O O . LEU A 1 182 ? 10.074 -12.108 8.986 1.00 96.38 182 LEU A O 1
ATOM 1433 N N . CYS A 1 183 ? 8.221 -11.785 7.757 1.00 91.62 183 CYS A N 1
ATOM 1434 C CA . CYS A 1 183 ? 7.762 -10.615 8.506 1.00 91.62 183 CYS A CA 1
ATOM 1435 C C . CYS A 1 183 ? 7.435 -10.937 9.973 1.00 91.62 183 CYS A C 1
ATOM 1437 O O . CYS A 1 183 ? 7.607 -10.087 10.842 1.00 91.62 183 CYS A O 1
ATOM 1439 N N . GLY A 1 184 ? 6.967 -12.154 10.258 1.00 89.00 184 GLY A N 1
ATOM 1440 C CA . GLY A 1 184 ? 6.664 -12.625 11.610 1.00 89.00 184 GLY A CA 1
ATOM 1441 C C . GLY A 1 184 ? 7.862 -13.196 12.377 1.00 89.00 184 GLY A C 1
ATOM 1442 O O . GLY A 1 184 ? 7.694 -13.596 13.528 1.00 89.00 184 GLY A O 1
ATOM 1443 N N . GLY A 1 185 ? 9.058 -13.236 11.777 1.00 92.31 185 GLY A N 1
ATOM 1444 C CA . GLY A 1 185 ? 10.278 -13.740 12.417 1.00 92.31 185 GLY A CA 1
ATOM 1445 C C . GLY A 1 185 ? 10.420 -15.267 12.445 1.00 92.31 185 GLY A C 1
ATOM 1446 O O . GLY A 1 185 ? 11.308 -15.779 13.123 1.00 92.31 185 GLY A O 1
ATOM 1447 N N . GLN A 1 186 ? 9.579 -16.007 11.718 1.00 94.12 186 GLN A N 1
ATOM 1448 C CA . GLN A 1 186 ? 9.697 -17.458 11.532 1.00 94.12 186 GLN A CA 1
ATOM 1449 C C . GLN A 1 186 ? 10.727 -17.846 10.456 1.00 94.12 186 GLN A C 1
ATOM 1451 O O . GLN A 1 186 ? 11.226 -18.970 10.467 1.00 94.12 186 GLN A O 1
ATOM 1456 N N . GLN A 1 187 ? 11.058 -16.937 9.534 1.00 96.75 187 GLN A N 1
ATOM 1457 C CA . GLN A 1 187 ? 12.134 -17.101 8.548 1.00 96.75 187 GLN A CA 1
ATOM 1458 C C . GLN A 1 187 ? 13.292 -16.142 8.844 1.00 96.75 187 GLN A C 1
ATOM 1460 O O . GLN A 1 187 ? 13.118 -15.097 9.471 1.00 96.75 187 GLN A O 1
ATOM 1465 N N . LYS A 1 188 ? 14.498 -16.486 8.380 1.00 97.19 188 LYS A N 1
ATOM 1466 C CA . LYS A 1 188 ? 15.692 -15.65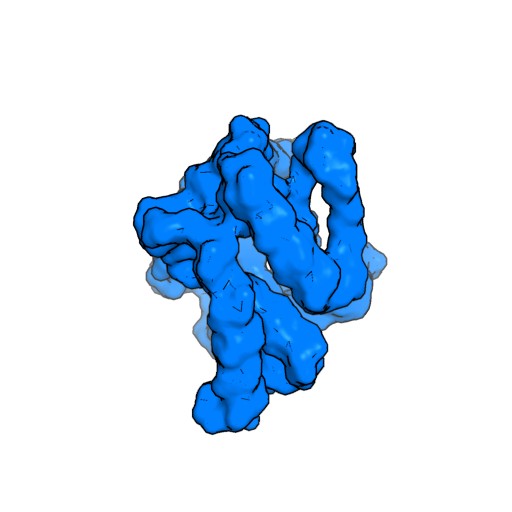1 8.569 1.00 97.19 188 LYS A CA 1
ATOM 1467 C C . LYS A 1 188 ? 15.840 -14.657 7.420 1.00 97.19 188 LYS A C 1
ATOM 1469 O O . LYS A 1 188 ? 15.809 -15.041 6.258 1.00 97.19 188 LYS A O 1
ATOM 1474 N N . TRP A 1 189 ? 16.148 -13.402 7.739 1.00 97.31 189 TRP A N 1
ATOM 1475 C CA . TRP A 1 189 ? 16.533 -12.397 6.736 1.00 97.31 189 TRP A CA 1
ATOM 1476 C C . TRP A 1 189 ? 17.829 -12.744 5.987 1.00 97.31 189 TRP A C 1
ATOM 1478 O O . TRP A 1 189 ? 18.053 -12.254 4.886 1.00 97.31 189 TRP A O 1
ATOM 1488 N N . THR A 1 190 ? 18.664 -13.616 6.559 1.00 97.81 190 THR A N 1
ATOM 1489 C CA . THR A 1 190 ? 19.878 -14.149 5.922 1.00 97.81 190 THR A CA 1
ATOM 1490 C C . THR A 1 190 ? 19.622 -15.375 5.040 1.00 97.81 190 THR A C 1
ATOM 1492 O O . THR A 1 190 ? 20.573 -15.949 4.512 1.00 97.81 190 THR A O 1
ATOM 1495 N N . ASP A 1 191 ? 18.365 -15.801 4.873 1.00 98.06 191 ASP A N 1
ATOM 1496 C CA . ASP A 1 191 ? 18.017 -16.905 3.981 1.00 98.06 191 ASP A CA 1
ATOM 1497 C C . ASP A 1 191 ? 18.378 -16.557 2.517 1.00 98.06 191 ASP A C 1
ATOM 1499 O O . ASP A 1 191 ? 18.074 -15.450 2.051 1.00 98.06 191 ASP A O 1
ATOM 1503 N N . PRO A 1 192 ? 18.998 -17.476 1.748 1.00 98.38 192 PRO A N 1
ATOM 1504 C CA . PRO A 1 192 ? 19.327 -17.245 0.341 1.00 98.38 192 PRO A CA 1
ATOM 1505 C C . PRO A 1 192 ? 18.146 -16.789 -0.529 1.00 98.38 192 PRO A C 1
ATOM 1507 O O . PRO A 1 192 ? 18.350 -16.048 -1.493 1.00 98.38 192 PRO A O 1
ATOM 1510 N N . LYS A 1 193 ? 16.908 -17.178 -0.192 1.00 98.19 193 LYS A N 1
ATOM 1511 C CA . LYS A 1 193 ? 15.689 -16.711 -0.868 1.00 98.19 193 LYS A CA 1
ATOM 1512 C C . LYS A 1 193 ? 15.511 -15.199 -0.766 1.00 98.19 193 LYS A C 1
ATOM 1514 O O . LYS A 1 193 ? 15.130 -14.571 -1.751 1.00 98.19 193 LYS A O 1
ATOM 1519 N N . VAL A 1 194 ? 15.836 -14.609 0.385 1.00 98.50 194 VAL A N 1
ATOM 1520 C CA . VAL A 1 194 ? 15.774 -13.156 0.607 1.00 98.50 194 VAL A CA 1
ATOM 1521 C C . VAL A 1 194 ? 16.854 -12.452 -0.212 1.00 98.50 194 VAL A C 1
ATOM 1523 O O . VAL A 1 194 ? 16.570 -11.483 -0.913 1.00 98.50 194 VAL A O 1
ATOM 1526 N N . ALA A 1 195 ? 18.079 -12.985 -0.219 1.00 98.31 195 ALA A N 1
ATOM 1527 C CA . ALA A 1 195 ? 19.151 -12.451 -1.060 1.00 98.31 195 ALA A CA 1
ATOM 1528 C C . ALA A 1 195 ? 18.782 -12.481 -2.555 1.00 98.31 195 ALA A C 1
ATOM 1530 O O . ALA A 1 195 ? 19.093 -11.547 -3.294 1.00 98.31 195 ALA A O 1
ATOM 1531 N N . ASN A 1 196 ? 18.085 -13.525 -3.009 1.00 98.50 196 ASN A N 1
ATOM 1532 C CA . ASN A 1 196 ? 17.621 -13.622 -4.391 1.00 98.50 196 ASN A CA 1
ATOM 1533 C C . ASN A 1 196 ? 16.537 -12.588 -4.733 1.00 98.50 196 ASN A C 1
ATOM 1535 O O . ASN A 1 196 ? 16.537 -12.096 -5.860 1.00 98.50 196 ASN A O 1
ATOM 1539 N N . VAL A 1 197 ? 15.681 -12.194 -3.783 1.00 98.62 197 VAL A N 1
ATOM 1540 C CA . VAL A 1 197 ? 14.738 -11.073 -3.969 1.00 98.62 197 VAL A CA 1
ATOM 1541 C C . VAL A 1 197 ? 15.495 -9.772 -4.232 1.00 98.62 197 VAL A C 1
ATOM 1543 O O . VAL A 1 197 ? 15.197 -9.081 -5.203 1.00 98.62 197 VAL A O 1
ATOM 1546 N N . PHE A 1 198 ? 16.531 -9.466 -3.446 1.00 98.56 198 PHE A N 1
ATOM 1547 C CA . PHE A 1 198 ? 17.345 -8.264 -3.667 1.00 98.56 198 PHE A CA 1
ATOM 1548 C C . PHE A 1 198 ? 18.128 -8.303 -4.982 1.00 98.56 198 PHE A C 1
ATOM 1550 O O . PHE A 1 198 ? 18.203 -7.291 -5.676 1.00 98.56 198 PHE A O 1
ATOM 1557 N N . LYS A 1 199 ? 18.658 -9.469 -5.378 1.00 98.50 199 LYS A N 1
ATOM 1558 C CA . LYS A 1 199 ? 19.276 -9.637 -6.705 1.00 98.50 199 LYS A CA 1
ATOM 1559 C C . LYS A 1 199 ? 18.270 -9.372 -7.823 1.00 98.50 199 LYS A C 1
ATOM 1561 O O . LYS A 1 199 ? 18.608 -8.697 -8.788 1.00 98.50 199 LYS A O 1
ATOM 1566 N N . LYS A 1 200 ? 17.036 -9.867 -7.676 1.00 98.31 200 LYS A N 1
ATOM 1567 C CA . LYS A 1 200 ? 15.969 -9.640 -8.652 1.00 98.31 200 LYS A CA 1
ATOM 1568 C C . LYS A 1 200 ? 15.594 -8.166 -8.737 1.00 98.31 200 LYS A C 1
ATOM 1570 O O . LYS A 1 200 ? 15.470 -7.627 -9.830 1.00 98.31 200 LYS A O 1
ATOM 1575 N N . TRP A 1 201 ? 15.479 -7.505 -7.590 1.00 98.38 201 TRP A N 1
ATOM 1576 C CA . TRP A 1 201 ? 15.205 -6.075 -7.508 1.00 98.38 201 TRP A CA 1
ATOM 1577 C C . TRP A 1 201 ? 16.312 -5.237 -8.161 1.00 98.38 201 TRP A C 1
ATOM 1579 O O . TRP A 1 201 ? 16.020 -4.312 -8.917 1.00 98.38 201 TRP A O 1
ATOM 1589 N N . ALA A 1 202 ? 17.583 -5.600 -7.963 1.00 98.19 202 ALA A N 1
ATOM 1590 C CA . ALA A 1 202 ? 18.715 -4.909 -8.581 1.00 98.19 202 ALA A CA 1
ATOM 1591 C C . ALA A 1 202 ? 18.643 -4.864 -10.122 1.00 98.19 202 ALA A C 1
ATOM 1593 O O . ALA A 1 202 ? 19.190 -3.946 -10.724 1.00 98.19 202 ALA A O 1
ATOM 1594 N N . GLU A 1 203 ? 17.933 -5.795 -10.772 1.00 98.19 203 GLU A N 1
ATOM 1595 C CA . GLU A 1 203 ? 17.738 -5.774 -12.229 1.00 98.19 203 GLU A CA 1
ATOM 1596 C C . GLU A 1 203 ? 16.906 -4.572 -12.722 1.00 98.19 203 GLU A C 1
ATOM 1598 O O . GLU A 1 203 ? 16.990 -4.233 -13.904 1.00 98.19 203 GLU A O 1
ATOM 1603 N N . ILE A 1 204 ? 16.098 -3.937 -11.858 1.00 97.12 204 ILE A N 1
ATOM 1604 C CA . ILE A 1 204 ? 15.211 -2.822 -12.240 1.00 97.12 204 ILE A CA 1
ATOM 1605 C C . ILE A 1 204 ? 15.611 -1.463 -11.657 1.00 97.12 204 ILE A C 1
ATOM 1607 O O . ILE A 1 204 ? 15.099 -0.441 -12.111 1.00 97.12 204 ILE A O 1
ATOM 1611 N N . THR A 1 205 ? 16.561 -1.411 -10.721 1.00 96.69 205 THR A N 1
ATOM 1612 C CA . THR A 1 205 ? 17.055 -0.135 -10.172 1.00 96.69 205 THR A CA 1
ATOM 1613 C C . THR A 1 205 ? 17.658 0.815 -11.221 1.00 96.69 205 THR A C 1
ATOM 1615 O O . THR A 1 205 ? 17.486 2.026 -11.064 1.00 96.69 205 THR A O 1
ATOM 1618 N N . PRO A 1 206 ? 18.263 0.359 -12.345 1.00 96.75 206 PRO A N 1
ATOM 1619 C CA . PRO A 1 206 ? 18.730 1.262 -13.407 1.00 96.75 206 PRO A CA 1
ATOM 1620 C C . PRO A 1 206 ? 17.614 1.998 -14.172 1.00 96.75 206 PRO A C 1
ATOM 1622 O O . PRO A 1 206 ? 17.914 2.839 -15.034 1.00 96.75 206 PRO A O 1
ATOM 1625 N N . TYR A 1 207 ? 16.349 1.653 -13.908 1.00 97.62 207 TYR A N 1
ATOM 1626 C CA . TYR A 1 207 ? 15.153 2.267 -14.490 1.00 97.62 207 TYR A CA 1
ATOM 1627 C C . TYR A 1 207 ? 14.458 3.256 -13.541 1.00 97.62 207 TYR A C 1
ATOM 1629 O O . TYR A 1 207 ? 13.396 3.780 -13.877 1.00 97.62 207 TYR A O 1
ATOM 1637 N N . TYR A 1 208 ? 15.045 3.531 -12.375 1.00 96.62 208 TYR A N 1
ATOM 1638 C CA . TYR A 1 208 ? 14.592 4.586 -11.469 1.00 96.62 208 TYR A CA 1
ATOM 1639 C C . TYR A 1 208 ? 15.241 5.928 -11.819 1.00 96.62 208 TYR A C 1
ATOM 1641 O O . TYR A 1 208 ? 16.303 5.988 -12.444 1.00 96.62 208 TYR A O 1
ATOM 1649 N N . SER A 1 209 ? 14.626 7.020 -11.367 1.00 92.38 209 SER A N 1
ATOM 1650 C CA . SER A 1 209 ? 15.304 8.318 -11.321 1.00 92.38 209 SER A CA 1
A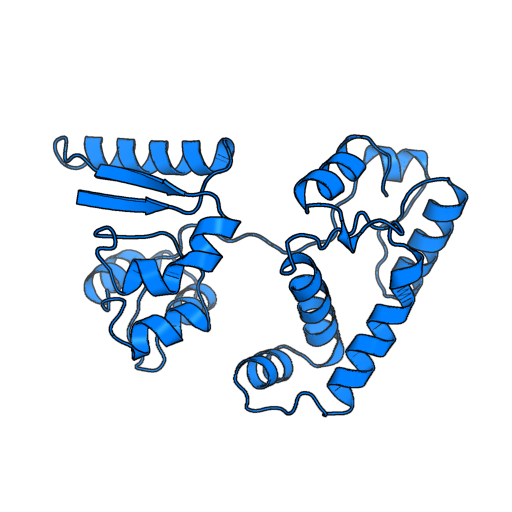TOM 1651 C C . SER A 1 209 ? 16.461 8.262 -10.315 1.00 92.38 209 SER A C 1
ATOM 1653 O O . SER A 1 209 ? 16.232 7.802 -9.200 1.00 92.38 209 SER A O 1
ATOM 1655 N N . PRO A 1 210 ? 17.664 8.794 -10.608 1.00 92.06 210 PRO A N 1
ATOM 1656 C CA . PRO A 1 210 ? 18.751 8.885 -9.625 1.00 92.06 210 PRO A CA 1
ATOM 1657 C C . PRO A 1 210 ? 18.375 9.646 -8.343 1.00 92.06 210 PRO A C 1
ATOM 1659 O O . PRO A 1 210 ? 18.996 9.451 -7.304 1.00 92.06 210 PRO A O 1
ATOM 1662 N N . ALA A 1 211 ? 17.351 10.503 -8.410 1.00 94.06 211 ALA A N 1
ATOM 1663 C CA . ALA A 1 211 ? 16.852 11.280 -7.281 1.00 94.06 211 ALA A CA 1
ATOM 1664 C C . ALA A 1 211 ? 15.800 10.540 -6.429 1.00 94.06 211 ALA A C 1
ATOM 1666 O O . ALA A 1 211 ? 15.248 11.154 -5.520 1.00 94.06 211 ALA A O 1
ATOM 1667 N N . PHE A 1 212 ? 15.499 9.258 -6.696 1.00 95.00 212 PHE A N 1
ATOM 1668 C CA . PHE A 1 212 ? 14.375 8.540 -6.070 1.00 95.00 212 PHE A CA 1
ATOM 1669 C C . PHE A 1 212 ? 14.357 8.636 -4.534 1.00 95.00 212 PHE A C 1
ATOM 1671 O O . PHE A 1 212 ? 13.297 8.827 -3.946 1.00 95.00 212 PHE A O 1
ATOM 1678 N N . ALA A 1 213 ? 15.520 8.573 -3.879 1.00 94.62 213 ALA A N 1
ATOM 1679 C CA . ALA A 1 213 ? 15.622 8.619 -2.419 1.00 94.62 213 ALA A CA 1
ATOM 1680 C C . ALA A 1 213 ? 15.235 9.985 -1.817 1.00 94.62 213 ALA A C 1
ATOM 1682 O O . ALA A 1 213 ? 14.920 10.076 -0.636 1.00 94.62 213 ALA A O 1
ATOM 1683 N N . GLY A 1 214 ? 15.270 11.058 -2.614 1.00 94.94 214 GLY A N 1
ATOM 1684 C CA . GLY A 1 214 ? 14.898 12.411 -2.195 1.00 94.94 214 GLY A CA 1
ATOM 1685 C C . GLY A 1 214 ? 13.473 12.816 -2.570 1.00 94.94 214 GLY A C 1
ATOM 1686 O O . GLY A 1 214 ? 13.059 13.914 -2.204 1.00 94.94 214 GLY A O 1
ATOM 1687 N N . LEU A 1 215 ? 12.740 11.963 -3.290 1.00 94.50 215 LEU A N 1
ATOM 1688 C CA . LEU A 1 215 ? 11.384 12.238 -3.761 1.00 94.50 215 LEU A CA 1
ATOM 1689 C C . LEU A 1 215 ? 10.345 11.614 -2.829 1.00 94.50 215 LEU A C 1
ATOM 1691 O O . LEU A 1 215 ? 10.517 10.473 -2.393 1.00 94.50 215 LEU A O 1
ATOM 1695 N N . THR A 1 216 ? 9.257 12.332 -2.556 1.00 92.12 216 THR A N 1
ATOM 1696 C CA . THR A 1 216 ? 8.062 11.737 -1.938 1.00 92.12 216 THR A CA 1
ATOM 1697 C C . THR A 1 216 ? 7.293 10.901 -2.956 1.00 92.12 216 THR A C 1
ATOM 1699 O O . THR A 1 216 ? 7.391 11.109 -4.173 1.00 92.12 216 THR A O 1
ATOM 1702 N N . TRP A 1 217 ? 6.475 9.961 -2.482 1.00 91.31 217 TRP A N 1
ATOM 1703 C CA . TRP A 1 217 ? 5.631 9.169 -3.385 1.00 91.31 217 TRP A CA 1
ATOM 1704 C C . TRP A 1 217 ? 4.652 10.046 -4.190 1.00 91.31 217 TRP A C 1
ATOM 1706 O O . TRP A 1 217 ? 4.359 9.732 -5.347 1.00 91.31 217 TRP A O 1
ATOM 1716 N N . GLN A 1 218 ? 4.191 11.177 -3.634 1.00 90.19 218 GLN A N 1
ATOM 1717 C CA . GLN A 1 218 ? 3.355 12.135 -4.362 1.00 90.19 218 GLN A CA 1
ATOM 1718 C C . GLN A 1 218 ? 4.124 12.773 -5.523 1.00 90.19 218 GLN A C 1
ATOM 1720 O O . GLN A 1 218 ? 3.582 12.890 -6.621 1.00 90.19 218 GLN A O 1
ATOM 1725 N N . GLU A 1 219 ? 5.389 13.154 -5.323 1.00 94.00 219 GLU A N 1
ATOM 1726 C CA . GLU A 1 219 ? 6.230 13.716 -6.387 1.00 94.00 219 GLU A CA 1
ATOM 1727 C C . GLU A 1 219 ? 6.466 12.702 -7.515 1.00 94.00 219 GLU A C 1
ATOM 1729 O O . GLU A 1 219 ? 6.394 13.066 -8.690 1.00 94.00 219 GLU A O 1
ATOM 1734 N N . ALA A 1 220 ? 6.674 11.423 -7.184 1.00 95.19 220 ALA A N 1
ATOM 1735 C CA . ALA A 1 220 ? 6.719 10.346 -8.175 1.00 95.19 220 ALA A CA 1
ATOM 1736 C C . ALA A 1 220 ? 5.391 10.196 -8.936 1.00 95.19 220 ALA A C 1
ATOM 1738 O O . ALA A 1 220 ? 5.390 10.159 -10.168 1.00 95.19 220 ALA A O 1
ATOM 1739 N N . ALA A 1 221 ? 4.252 10.186 -8.240 1.00 94.12 221 ALA A N 1
ATOM 1740 C CA . ALA A 1 221 ? 2.940 10.103 -8.881 1.00 94.12 221 ALA A CA 1
ATOM 1741 C C . ALA A 1 221 ? 2.698 11.271 -9.858 1.00 94.12 221 ALA A C 1
ATOM 1743 O O . ALA A 1 221 ? 2.172 11.073 -10.956 1.00 94.12 221 ALA A O 1
ATOM 1744 N N . GLN A 1 222 ? 3.154 12.482 -9.519 1.00 95.06 222 GLN A N 1
ATOM 1745 C CA . GLN A 1 222 ? 3.080 13.636 -10.420 1.00 95.06 222 GLN A CA 1
ATOM 1746 C C . GLN A 1 222 ? 3.913 13.455 -11.699 1.00 95.06 222 GLN A C 1
ATOM 1748 O O . GLN A 1 222 ? 3.534 13.982 -12.745 1.00 95.06 222 GLN A O 1
ATOM 1753 N N . GLN A 1 223 ? 5.018 12.701 -11.675 1.00 95.44 223 GLN A N 1
ATOM 1754 C CA . GLN A 1 223 ? 5.785 12.408 -12.896 1.00 95.44 223 GLN A CA 1
ATOM 1755 C C . GLN A 1 223 ? 4.967 11.576 -13.886 1.00 95.44 223 GLN A C 1
ATOM 1757 O O . GLN A 1 223 ? 4.983 11.872 -15.083 1.00 95.44 223 GLN A O 1
ATOM 1762 N N . LEU A 1 224 ? 4.210 10.592 -13.392 1.00 95.25 224 LEU A N 1
ATOM 1763 C CA . LEU A 1 224 ? 3.287 9.807 -14.211 1.00 95.25 224 LEU A CA 1
ATOM 1764 C C . LEU A 1 224 ? 2.155 10.686 -14.768 1.00 95.25 224 LEU A C 1
ATOM 1766 O O . LEU A 1 224 ? 1.847 10.639 -15.960 1.00 95.25 224 LEU A O 1
ATOM 1770 N N . LEU A 1 225 ? 1.560 11.546 -13.932 1.00 95.12 225 LEU A N 1
ATOM 1771 C CA . LEU A 1 225 ? 0.481 12.449 -14.356 1.00 95.12 225 LEU A CA 1
ATOM 1772 C C . LEU A 1 225 ? 0.930 13.438 -15.440 1.00 95.12 225 LEU A C 1
ATOM 1774 O O . LEU A 1 225 ? 0.191 13.676 -16.400 1.00 95.12 225 LEU A O 1
ATOM 1778 N N . HIS A 1 226 ? 2.156 13.950 -15.326 1.00 96.81 226 HIS A N 1
ATOM 1779 C CA . HIS A 1 226 ? 2.768 14.873 -16.281 1.00 96.81 226 HIS A CA 1
ATOM 1780 C C . HIS A 1 226 ? 3.467 14.188 -17.463 1.00 96.81 226 HIS A C 1
ATOM 1782 O O . HIS A 1 226 ? 4.154 14.871 -18.222 1.00 96.81 226 HIS A O 1
ATOM 1788 N N . LYS A 1 227 ? 3.299 12.868 -17.644 1.00 97.19 227 LYS A N 1
ATOM 1789 C CA . LYS A 1 227 ? 3.888 12.099 -18.758 1.00 97.19 227 LYS A CA 1
ATOM 1790 C C . LYS A 1 227 ? 5.422 12.173 -18.820 1.00 97.19 227 LYS A C 1
ATOM 1792 O O . LYS A 1 227 ? 6.005 12.092 -19.895 1.00 97.19 227 LYS A O 1
ATOM 1797 N N . LYS A 1 228 ? 6.074 12.362 -17.670 1.00 96.44 228 LYS A N 1
ATOM 1798 C CA . LYS A 1 228 ? 7.540 12.306 -17.523 1.00 96.44 228 LYS A CA 1
ATOM 1799 C C . LYS A 1 228 ? 8.029 10.898 -17.180 1.00 96.44 228 LYS A C 1
ATOM 1801 O O . LYS A 1 228 ? 9.209 10.599 -17.350 1.00 96.44 228 LYS A O 1
ATOM 1806 N N . ALA A 1 229 ? 7.123 10.057 -16.690 1.00 96.69 229 ALA A N 1
ATOM 1807 C CA . ALA A 1 229 ? 7.357 8.649 -16.434 1.00 96.69 229 ALA A CA 1
ATOM 1808 C C . ALA A 1 229 ? 6.409 7.760 -17.250 1.00 96.69 229 ALA A C 1
ATOM 1810 O O . ALA A 1 229 ? 5.350 8.229 -17.685 1.00 96.69 229 ALA A O 1
ATOM 1811 N N . GLY A 1 230 ? 6.846 6.518 -17.471 1.00 92.75 230 GLY A N 1
ATOM 1812 C CA . GLY A 1 230 ? 6.133 5.472 -18.212 1.00 92.75 230 GLY A CA 1
ATOM 1813 C C . GLY A 1 230 ? 4.877 4.961 -17.526 1.00 92.75 230 GLY A C 1
ATOM 1814 O O . GLY A 1 230 ? 4.863 4.911 -16.279 1.00 92.75 230 GLY A O 1
#